Protein AF-A0A401TC60-F1 (afdb_monomer)

Solvent-accessible surface area (backbone atoms only — not comparable to full-atom values): 11828 Å² total; per-residue (Å²): 116,55,58,46,81,35,74,72,22,75,63,52,67,44,24,55,71,40,81,62,51,58,88,86,63,80,69,52,70,35,70,40,75,40,53,35,94,69,32,20,35,58,88,95,42,41,38,49,61,80,65,31,29,18,74,55,96,94,41,68,38,52,55,71,39,74,44,39,41,68,93,61,27,46,23,42,29,35,19,34,63,87,34,45,74,52,68,42,84,41,65,52,54,91,70,35,39,55,44,77,56,96,91,41,42,40,66,37,67,75,71,85,73,60,68,48,73,53,88,79,33,37,37,31,41,58,90,67,51,76,46,81,49,89,66,95,58,69,41,78,78,47,62,68,89,65,94,49,92,97,55,80,59,41,41,33,34,41,30,73,48,80,75,69,95,78,76,89,69,91,66,85,47,60,25,42,37,42,34,47,80,91,44,78,48,75,47,49,80,95,60,87,78,81,87,128

Secondary structure (DSSP, 8-state):
--EEEEEEE-SS--BSS-SS--TT-----EEEEEEPTTEEEETTEEEEGGG--EEETTEEE-TT-EEEETTTT-EEEEE-TTS-EEEEE--PPTTEEEEEETTEEEEEES-----EEETTTEEE-TTS-EEE---SS-EEEEE-SS--TTS--EEEEEEEPPPPTT--S----EEEEEEETTEEEEE-TT--PPP-

Organism: Chiloscyllium punctatum (NCBI:txid137246)

Mean predicted aligned error: 12.19 Å

InterPro domains:
  IPR001846 von Willebrand factor, type D domain [PF00094] (115-192)
  IPR001846 von Willebrand factor, type D d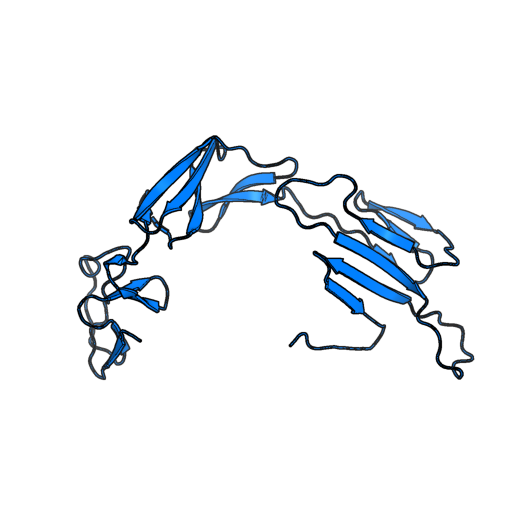omain [PS51233] (113-196)
  IPR002919 Trypsin Inhibitor-like, cysteine rich domain [PF01826] (3-52)
  IPR025615 TILa domain [PF12714] (53-108)
  IPR036084 Serine protease inhibitor-like superfamily [SSF57567] (2-54)
  IPR052749 Alpha-tectorin [PTHR46160] (91-191)

Radius of gyration: 25.71 Å; Cα contacts (8 Å, |Δi|>4): 356; chains: 1; bounding box: 57×44×63 Å

Nearest PDB structures (foldseek):
  8d3c-assembly1_A  TM=3.392E-01  e=2.678E-08  Homo sapiens
  7wn3-assembly1_F  TM=3.608E-01  e=4.027E-08  Homo sapiens
  8d3d-assembly1_A  TM=3.195E-01  e=4.937E-08  Homo sapiens
  7qcn-assembly1_B  TM=4.240E-01  e=2.187E-02  Homo sapiens

Sequence (196 aa):
SGSHYQLFGEGCPVTCYDLLAPRGCQSLYRETCQCDDGYALSGEECVPLSECGCASGGMYYRPGEVTYRGQSCQEQCTCQPDGSMECVPSSCREGEVCRRSGGVLACRPVGTASCQTTGHQHYRTFDGRSYSLTAGCASVLAKVATATAGLPHFTVMVGDARAGSGDLHGALSRSVTVEVGGHQVTMWPGVTSKVQ

Foldseek 3Di:
DQKDWDAFDWPFAQALQHNPGDVPDPTDGHGDIHGHPQWHHDPNDTDGNLQFWAHPPNDGDHQQDWAADDPFSQWIWGIHRRRDIDIDGDGADVQWGFDDDPNTTDTDGPDDFDWDDDAQFWIADRVGDIGGHHDPAKDWRDWDPDDDPPDWTKTKIKGFDDDDPDDPDDRGWIWIWIDTPNDIDIHGPPDDDDDD

Structure (mmCIF, N/CA/C/O backbone):
data_AF-A0A401TC60-F1
#
_entry.id   AF-A0A401TC60-F1
#
loop_
_atom_site.group_PDB
_atom_site.id
_atom_site.type_symbol
_atom_site.label_atom_id
_atom_site.label_alt_id
_atom_site.label_comp_id
_atom_site.label_asym_id
_atom_site.label_entity_id
_atom_site.label_seq_id
_atom_site.pdbx_PDB_ins_code
_atom_site.Cartn_x
_atom_site.Cartn_y
_atom_site.Cartn_z
_atom_site.occupancy
_atom_site.B_iso_or_equiv
_atom_site.auth_seq_id
_atom_site.auth_comp_id
_atom_site.auth_asym_id
_atom_site.auth_atom_id
_atom_site.pdbx_PDB_model_num
ATOM 1 N N . SER A 1 1 ? -20.943 -13.312 11.107 1.00 79.88 1 SER A N 1
ATOM 2 C CA . SER A 1 1 ? -21.412 -13.703 12.456 1.00 79.88 1 SER A CA 1
ATOM 3 C C . SER A 1 1 ? -21.411 -12.462 13.329 1.00 79.88 1 SER A C 1
ATOM 5 O O . SER A 1 1 ? -20.669 -11.548 13.003 1.00 79.88 1 SER A O 1
ATOM 7 N N . GLY A 1 2 ? -22.234 -12.398 14.380 1.00 88.69 2 GLY A N 1
ATOM 8 C CA . GLY A 1 2 ? -22.336 -11.193 15.223 1.00 88.69 2 GLY A CA 1
ATOM 9 C C . GLY A 1 2 ? -23.141 -10.051 14.592 1.00 88.69 2 GLY A C 1
ATOM 10 O O . GLY A 1 2 ? -22.920 -8.885 14.912 1.00 88.69 2 GLY A O 1
ATOM 11 N N . SER A 1 3 ? -24.023 -10.372 13.644 1.00 92.81 3 SER A N 1
ATOM 12 C CA . SER A 1 3 ? -24.961 -9.428 13.049 1.00 92.81 3 SER A CA 1
ATOM 13 C C . SER A 1 3 ? -26.275 -10.112 12.691 1.00 92.81 3 SER A C 1
ATOM 15 O O . SER A 1 3 ? -26.300 -11.301 12.352 1.00 92.81 3 SER A O 1
ATOM 17 N N . HIS A 1 4 ? -27.359 -9.341 12.705 1.00 92.06 4 HIS A N 1
ATOM 18 C CA . HIS A 1 4 ? -28.691 -9.780 12.316 1.00 92.06 4 HIS A CA 1
ATOM 19 C C . HIS A 1 4 ? -29.323 -8.807 11.319 1.00 92.06 4 HIS A C 1
ATOM 21 O O . HIS A 1 4 ? -29.053 -7.606 11.299 1.00 92.06 4 HIS A O 1
ATOM 27 N N . TYR A 1 5 ? -30.182 -9.344 10.461 1.00 91.25 5 TYR A N 1
ATOM 28 C CA . TYR A 1 5 ? -30.962 -8.556 9.517 1.00 91.25 5 TYR A CA 1
ATOM 29 C C . TYR A 1 5 ? -32.196 -7.956 10.203 1.00 91.25 5 TYR A C 1
ATOM 31 O O . TYR A 1 5 ? -32.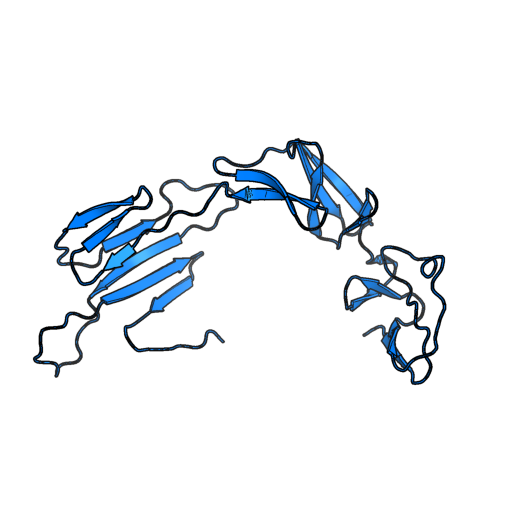878 -8.642 10.968 1.00 91.25 5 TYR A O 1
ATOM 39 N N . GLN A 1 6 ? -32.515 -6.699 9.892 1.00 88.94 6 GLN A N 1
ATOM 40 C CA . GLN A 1 6 ? -33.700 -6.021 10.405 1.00 88.94 6 GLN A CA 1
ATOM 41 C C . GLN A 1 6 ? -34.346 -5.125 9.337 1.00 88.94 6 GLN A C 1
ATOM 43 O O . GLN A 1 6 ? -33.677 -4.325 8.685 1.00 88.94 6 GLN A O 1
ATOM 48 N N . LEU A 1 7 ? -35.674 -5.228 9.193 1.00 86.56 7 LEU A N 1
ATOM 49 C CA . LEU A 1 7 ? -36.456 -4.456 8.213 1.00 86.56 7 LEU A CA 1
ATOM 50 C C . LEU A 1 7 ? -36.523 -2.952 8.543 1.00 86.56 7 LEU A C 1
ATOM 52 O O . LEU A 1 7 ? -36.601 -2.117 7.649 1.00 86.56 7 LEU A O 1
ATOM 56 N N . PHE A 1 8 ? -36.502 -2.622 9.836 1.00 85.25 8 PHE A N 1
ATOM 57 C CA . PHE A 1 8 ? -36.549 -1.259 10.370 1.00 85.25 8 PHE A CA 1
ATOM 58 C C . PHE A 1 8 ? -35.427 -1.077 11.389 1.00 85.25 8 PHE A C 1
ATOM 60 O O . PHE A 1 8 ? -35.670 -0.951 12.586 1.00 85.25 8 PHE A O 1
ATOM 67 N N . GLY A 1 9 ? -34.192 -1.142 10.909 1.00 80.50 9 GLY A N 1
ATOM 68 C CA . GLY A 1 9 ? -33.009 -0.953 11.729 1.00 80.50 9 GLY A CA 1
ATOM 69 C C . GLY A 1 9 ? -32.595 0.502 11.874 1.00 80.50 9 GLY A C 1
ATOM 70 O O . GLY A 1 9 ? -33.003 1.354 11.078 1.00 80.50 9 GLY A O 1
ATOM 71 N N . GLU A 1 10 ? -31.763 0.793 12.875 1.00 78.50 10 GLU A N 1
ATOM 72 C CA . GLU A 1 10 ? -31.198 2.131 13.017 1.00 78.50 10 GLU A CA 1
ATOM 73 C C . GLU A 1 10 ? -30.274 2.459 11.840 1.00 78.50 10 GLU A C 1
ATOM 75 O O . GLU A 1 10 ? -29.420 1.670 11.430 1.00 78.50 10 GLU A O 1
ATOM 80 N N . GLY A 1 11 ? -30.418 3.668 11.292 1.00 77.12 11 GLY A N 1
ATOM 81 C CA . GLY A 1 11 ? -29.548 4.146 10.216 1.00 77.12 11 GLY A CA 1
ATOM 82 C C . GLY A 1 11 ? -28.110 4.438 10.666 1.00 77.12 11 GLY A C 1
ATOM 83 O O . GLY A 1 11 ? -27.244 4.639 9.814 1.00 77.12 11 GLY A O 1
ATOM 84 N N . CYS A 1 12 ? -27.868 4.456 11.980 1.00 79.31 12 CYS A N 1
ATOM 85 C CA . CYS A 1 12 ? -26.664 4.961 12.634 1.00 79.31 12 CYS A CA 1
ATOM 86 C C . CYS A 1 12 ? -26.021 3.861 13.501 1.00 79.31 12 CYS A C 1
ATOM 88 O O . CYS A 1 12 ? -26.118 3.920 14.725 1.00 79.31 12 CYS A O 1
ATOM 90 N N . PRO A 1 13 ? -25.394 2.835 12.899 1.00 80.19 13 PRO A N 1
ATOM 91 C CA . PRO A 1 13 ? -24.818 1.740 13.666 1.00 80.19 13 PRO A CA 1
ATOM 92 C C . PRO A 1 13 ? -23.647 2.218 14.532 1.00 80.19 13 PRO A C 1
ATOM 94 O O . PRO A 1 13 ? -22.908 3.136 14.166 1.00 80.19 13 PRO A O 1
ATOM 97 N N . VAL A 1 14 ? -23.451 1.543 15.663 1.00 85.62 14 VAL A N 1
ATOM 98 C CA . VAL A 1 14 ? -22.254 1.682 16.497 1.00 85.62 14 VAL A CA 1
ATOM 99 C C . VAL A 1 14 ? -21.032 1.203 15.709 1.00 85.62 14 VAL A C 1
ATOM 101 O O . VAL A 1 14 ? -21.057 0.141 15.082 1.00 85.62 14 VAL A O 1
ATOM 104 N N . THR A 1 15 ? -19.945 1.973 15.744 1.00 89.00 15 THR A N 1
ATOM 105 C CA . THR A 1 15 ? -18.692 1.628 15.052 1.00 89.00 15 THR A CA 1
ATOM 106 C C . THR A 1 15 ? -17.546 1.546 16.050 1.00 89.00 15 THR A C 1
ATOM 108 O O . THR A 1 15 ? -17.568 2.225 17.070 1.00 89.00 15 THR A O 1
ATOM 111 N N . CYS A 1 16 ? -16.497 0.780 15.748 1.00 90.69 16 CYS A N 1
ATOM 112 C CA . CYS A 1 16 ? -15.301 0.744 16.597 1.00 90.69 16 CYS A CA 1
ATOM 113 C C . CYS A 1 16 ? -14.578 2.104 16.697 1.00 90.69 16 CYS A C 1
ATOM 115 O O . CYS A 1 16 ? -13.751 2.296 17.584 1.00 90.69 16 CYS A O 1
ATOM 117 N N . TYR A 1 17 ? -14.877 3.053 15.802 1.00 88.19 17 TYR A N 1
ATOM 118 C CA . TYR A 1 17 ? -14.396 4.430 15.913 1.00 88.19 17 TYR A CA 1
ATOM 119 C C . TYR A 1 17 ? -15.218 5.262 16.904 1.00 88.19 17 TYR A C 1
ATOM 121 O O . TYR A 1 17 ? -14.653 6.016 17.695 1.00 88.19 17 TYR A O 1
ATOM 129 N N . ASP A 1 18 ? -16.545 5.137 16.838 1.00 83.62 18 ASP A N 1
ATOM 130 C CA . ASP A 1 18 ? -17.489 5.889 17.659 1.00 83.62 18 ASP A CA 1
ATOM 131 C C . ASP A 1 18 ? -18.519 4.942 18.279 1.00 83.62 18 ASP A C 1
ATOM 133 O O . ASP A 1 18 ? -19.469 4.492 17.625 1.00 83.62 18 ASP A O 1
ATOM 137 N N . LEU A 1 19 ? -18.285 4.627 19.558 1.00 76.75 19 LEU A N 1
ATOM 138 C CA . LEU A 1 19 ? -19.135 3.740 20.352 1.00 76.75 19 LEU A CA 1
ATOM 139 C C . LEU A 1 19 ? -20.435 4.417 20.809 1.00 76.75 19 LEU A C 1
ATOM 141 O O . LEU A 1 19 ? -21.356 3.750 21.275 1.00 76.75 19 LEU A O 1
ATOM 145 N N . LEU A 1 20 ? -20.517 5.742 20.682 1.00 67.44 20 LEU A N 1
ATOM 146 C CA . LEU A 1 20 ? -21.724 6.518 20.913 1.00 67.44 20 LEU A CA 1
ATOM 147 C C . LEU A 1 20 ? -22.239 6.894 19.526 1.00 67.44 20 LEU A C 1
ATOM 149 O O . L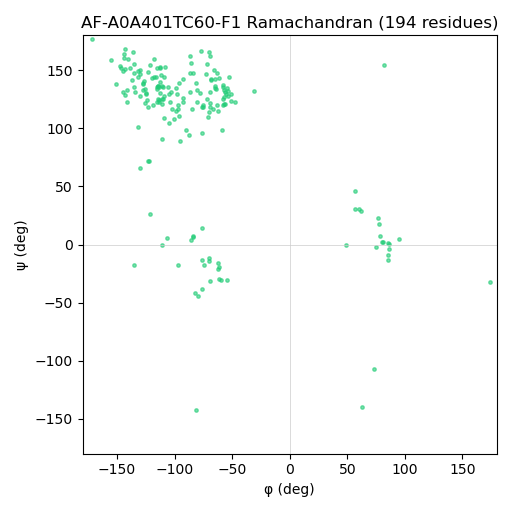EU A 1 20 ? -21.632 7.746 18.894 1.00 67.44 20 LEU A O 1
ATOM 153 N N . ALA A 1 21 ? -23.302 6.243 19.039 1.00 60.66 21 ALA A N 1
ATOM 154 C CA . ALA A 1 21 ? -23.865 6.457 17.698 1.00 60.66 21 ALA A CA 1
ATOM 155 C C . ALA A 1 21 ? -23.691 7.914 17.196 1.00 60.66 21 ALA A C 1
ATOM 157 O O . ALA A 1 21 ? -23.980 8.844 17.963 1.00 60.66 21 ALA A O 1
ATOM 158 N N . PRO A 1 22 ? -23.215 8.136 15.949 1.00 63.62 22 PRO A N 1
ATOM 159 C CA . PRO A 1 22 ? -22.603 9.400 15.542 1.00 63.62 22 PRO A CA 1
ATOM 160 C C . PRO A 1 22 ? -23.424 10.623 15.961 1.00 63.62 22 PRO A C 1
ATOM 162 O O . PRO A 1 22 ? -24.594 10.763 15.584 1.00 63.62 22 PRO A O 1
ATOM 165 N N . ARG A 1 23 ? -22.822 11.536 16.735 1.00 59.41 23 ARG A N 1
ATOM 166 C CA . ARG A 1 23 ? -23.507 12.764 17.177 1.00 59.41 23 ARG A CA 1
ATOM 167 C C . ARG A 1 23 ? -24.012 13.545 15.960 1.00 59.41 23 ARG A C 1
ATOM 169 O O . ARG A 1 23 ? -23.222 13.966 15.121 1.00 59.41 23 ARG A O 1
ATOM 176 N N . GLY A 1 24 ? -25.325 13.769 15.885 1.00 62.09 24 GLY A N 1
ATOM 177 C CA . GLY A 1 24 ? -25.968 14.466 14.763 1.00 62.09 24 GLY A CA 1
ATOM 178 C C . GLY A 1 24 ? -26.523 13.550 13.667 1.00 62.09 24 GLY A C 1
ATOM 179 O O . GLY A 1 24 ? -27.034 14.055 12.669 1.00 62.09 24 GLY A O 1
ATOM 180 N N . CYS A 1 25 ? -26.474 12.227 13.846 1.00 71.75 25 CYS A N 1
ATOM 181 C CA . CYS A 1 25 ? -27.148 11.298 12.951 1.00 71.75 25 CYS A CA 1
ATOM 182 C C . CYS A 1 25 ? -28.670 11.388 13.149 1.00 71.75 25 CYS A C 1
ATOM 184 O O . CYS A 1 25 ? -29.210 11.000 14.185 1.00 71.75 25 CYS A O 1
ATOM 186 N N . GLN A 1 26 ? -29.374 11.941 12.160 1.00 69.38 26 GLN A N 1
ATOM 187 C CA . GLN A 1 26 ? -30.833 11.881 12.105 1.00 69.38 26 GLN A CA 1
ATOM 188 C C . GLN A 1 26 ? -31.216 10.469 11.657 1.00 69.38 26 GLN A C 1
ATOM 190 O O . GLN A 1 26 ? -31.174 10.160 10.468 1.00 69.38 26 GLN A O 1
ATOM 195 N N . SER A 1 27 ? -31.506 9.592 12.619 1.00 68.31 27 SER A N 1
ATOM 196 C CA . SER A 1 27 ? -31.852 8.198 12.334 1.00 68.31 27 SER A CA 1
ATOM 197 C C . SER A 1 27 ? -33.134 8.132 11.505 1.00 68.31 27 SER A C 1
ATOM 199 O O . SER A 1 27 ? -34.212 8.522 11.954 1.00 68.31 27 SER A O 1
ATOM 201 N N . LEU A 1 28 ? -33.002 7.641 10.277 1.00 70.56 28 LEU A N 1
ATOM 202 C CA . LEU A 1 28 ? -34.114 7.171 9.468 1.00 70.56 28 LEU A CA 1
ATOM 203 C C . LEU A 1 28 ? -34.072 5.649 9.540 1.00 70.56 28 LEU A C 1
ATOM 205 O O . LEU A 1 28 ? -33.086 5.044 9.110 1.00 70.56 28 LEU A O 1
ATOM 209 N N . TYR A 1 29 ? -35.117 5.042 10.103 1.00 79.94 29 TYR A N 1
ATOM 210 C CA . TYR A 1 29 ? -35.245 3.590 10.111 1.00 79.94 29 TYR A CA 1
ATOM 211 C C . TYR A 1 29 ? -35.215 3.073 8.676 1.00 79.94 29 TYR A C 1
ATOM 213 O O . TYR A 1 29 ? -35.976 3.537 7.823 1.00 79.94 29 TYR A O 1
ATOM 221 N N . ARG A 1 30 ? -34.325 2.121 8.411 1.00 85.50 30 ARG A N 1
ATOM 222 C CA . ARG A 1 30 ? -34.173 1.499 7.095 1.00 85.50 30 ARG A CA 1
ATOM 223 C C . ARG A 1 30 ? -33.924 0.012 7.239 1.00 85.50 30 ARG A C 1
ATOM 225 O O . ARG A 1 30 ? -33.464 -0.456 8.275 1.00 85.50 30 ARG A O 1
ATOM 232 N N . GLU A 1 31 ? -34.181 -0.711 6.169 1.00 89.19 31 GLU A N 1
ATOM 233 C CA . GLU A 1 31 ? -33.771 -2.100 6.058 1.00 89.19 31 GLU A CA 1
ATOM 234 C C . GLU A 1 31 ? -32.235 -2.177 6.095 1.00 89.19 31 GLU A C 1
ATOM 236 O O . GLU A 1 31 ? -31.556 -1.539 5.286 1.00 89.19 31 GLU A O 1
ATOM 241 N N . THR A 1 32 ? -31.674 -2.888 7.076 1.00 85.75 32 THR A N 1
ATOM 242 C CA . THR A 1 32 ? -30.219 -2.995 7.268 1.00 85.75 32 THR A CA 1
ATOM 243 C C . THR A 1 32 ? -29.833 -4.273 8.015 1.00 85.75 32 THR A C 1
ATOM 245 O O . THR A 1 32 ? -30.633 -4.854 8.748 1.00 85.75 32 THR A O 1
ATOM 248 N N . CYS A 1 33 ? -28.574 -4.690 7.874 1.00 88.88 33 CYS A N 1
ATOM 249 C CA . CYS A 1 33 ? -27.936 -5.598 8.824 1.00 88.88 33 CYS A CA 1
ATOM 250 C C . CYS A 1 33 ? -27.334 -4.774 9.967 1.00 88.88 33 CYS A C 1
ATOM 252 O O . CYS A 1 33 ? -26.651 -3.782 9.712 1.00 88.88 33 CYS A O 1
ATOM 254 N N . GLN A 1 34 ? -27.596 -5.165 11.208 1.00 89.38 34 GLN A N 1
ATOM 255 C CA . GLN A 1 34 ? -27.060 -4.524 12.406 1.00 89.38 34 GLN A CA 1
ATOM 256 C C . GLN A 1 34 ? -26.164 -5.488 13.162 1.00 89.38 34 GLN A C 1
ATOM 258 O O . GLN A 1 34 ? -26.425 -6.689 13.187 1.00 89.38 34 GLN A O 1
ATOM 263 N N . CYS A 1 35 ? -25.104 -4.953 13.762 1.00 91.31 35 CYS A N 1
ATOM 264 C CA . CYS A 1 35 ? -24.283 -5.720 14.683 1.00 91.31 35 CYS A CA 1
ATOM 265 C C . CYS A 1 35 ? -25.113 -6.103 15.914 1.00 91.31 35 CYS A C 1
ATOM 267 O O . CYS A 1 35 ? -25.950 -5.322 16.367 1.00 91.31 35 CYS A O 1
ATOM 2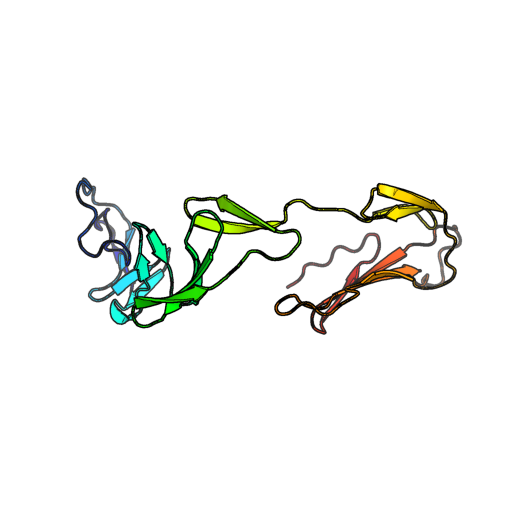69 N N . ASP A 1 36 ? -24.893 -7.313 16.417 1.00 92.31 36 ASP A N 1
ATOM 270 C CA . ASP A 1 36 ? -25.548 -7.796 17.631 1.00 92.31 36 ASP A CA 1
ATOM 271 C C . ASP A 1 36 ? -25.033 -7.038 18.867 1.00 92.31 36 ASP A C 1
ATOM 273 O O . ASP A 1 36 ? -23.964 -6.423 18.841 1.00 92.31 36 ASP A O 1
ATOM 277 N N . ASP A 1 37 ? -25.765 -7.103 19.980 1.00 89.44 37 ASP A N 1
ATOM 278 C CA . ASP A 1 37 ? -25.326 -6.489 21.235 1.00 89.44 37 ASP A CA 1
ATOM 279 C C . ASP A 1 37 ? -23.941 -7.011 21.656 1.00 89.44 37 ASP A C 1
ATOM 281 O O . ASP A 1 37 ? -23.678 -8.216 21.680 1.00 89.44 37 ASP A O 1
ATOM 285 N N . GLY A 1 38 ? -23.037 -6.090 21.999 1.00 90.06 38 GLY A N 1
ATOM 286 C CA . GLY A 1 38 ? -21.637 -6.408 22.298 1.00 90.06 38 GLY A CA 1
ATOM 287 C C . GLY A 1 38 ? -20.717 -6.478 21.072 1.00 90.06 38 GLY A C 1
ATOM 288 O O . GLY A 1 38 ? -19.519 -6.724 21.241 1.00 90.06 38 GLY A O 1
ATOM 289 N N . TYR A 1 39 ? -21.241 -6.220 19.869 1.00 92.81 39 TYR A N 1
ATOM 290 C CA . TYR A 1 39 ? -20.476 -6.085 18.630 1.00 92.81 39 TYR A CA 1
ATOM 291 C C . TYR A 1 39 ? -20.518 -4.645 18.111 1.00 92.81 39 TYR A C 1
ATOM 293 O O . TYR A 1 39 ? -21.478 -3.905 18.325 1.00 92.81 39 TYR A O 1
ATOM 301 N N . ALA A 1 40 ? -19.472 -4.250 17.391 1.00 92.00 40 ALA A N 1
ATOM 302 C CA . ALA A 1 40 ? -19.393 -2.964 16.713 1.00 92.00 40 ALA A CA 1
ATOM 303 C C . ALA A 1 40 ? -18.847 -3.127 15.296 1.00 92.00 40 ALA A C 1
ATOM 305 O O . ALA A 1 40 ? -18.120 -4.073 14.986 1.00 92.00 40 ALA A O 1
ATOM 306 N N . LEU A 1 41 ? -19.197 -2.180 14.429 1.00 91.00 41 LEU A N 1
ATOM 307 C CA . LEU A 1 41 ? -18.752 -2.198 13.045 1.00 91.00 41 LEU A CA 1
ATOM 308 C C . LEU A 1 41 ? -17.279 -1.758 12.941 1.00 91.00 41 LEU A C 1
ATOM 310 O O . LEU A 1 41 ? -16.931 -0.618 13.261 1.00 91.00 41 LEU A O 1
ATOM 314 N N . SER A 1 42 ? -16.423 -2.654 12.455 1.00 91.56 42 SER A N 1
ATOM 315 C CA . SER A 1 42 ? -15.022 -2.421 12.094 1.00 91.56 42 SER A CA 1
ATOM 316 C C . SER A 1 42 ? -14.882 -2.519 10.571 1.00 91.56 42 SER A C 1
ATOM 318 O O . SER A 1 42 ? -14.696 -3.591 9.996 1.00 91.56 42 SER A O 1
ATOM 320 N N . GLY A 1 43 ? -15.025 -1.383 9.883 1.00 85.62 43 GLY A N 1
ATOM 321 C CA . GLY A 1 43 ? -15.127 -1.362 8.422 1.00 85.62 43 GLY A CA 1
ATOM 322 C C . GLY A 1 43 ? -16.486 -1.884 7.953 1.00 85.62 43 GLY A C 1
ATOM 323 O O . GLY A 1 43 ? -17.482 -1.186 8.100 1.00 85.62 43 GLY A O 1
ATOM 324 N N . GLU A 1 44 ? -16.518 -3.089 7.388 1.00 85.50 44 GLU A N 1
ATOM 325 C CA . GLU A 1 44 ? -17.747 -3.748 6.904 1.00 85.50 44 GLU A CA 1
ATOM 326 C C . GLU A 1 44 ? -18.140 -4.964 7.760 1.00 85.50 44 GLU A C 1
ATOM 328 O O . GLU A 1 44 ? -19.155 -5.607 7.504 1.00 85.50 44 GLU A O 1
ATOM 333 N N . GLU A 1 45 ? -17.351 -5.280 8.789 1.00 91.19 45 GLU A N 1
ATOM 334 C CA . GLU A 1 45 ? -17.530 -6.466 9.623 1.00 91.19 45 GLU A CA 1
ATOM 335 C C . GLU A 1 45 ? -17.942 -6.082 11.043 1.00 91.19 45 GLU A C 1
ATOM 337 O O . GLU A 1 45 ? -17.421 -5.125 11.618 1.00 91.19 45 GLU A O 1
ATOM 342 N N . CYS A 1 46 ? -18.868 -6.843 11.624 1.00 92.88 46 CYS A N 1
ATOM 343 C CA . CYS A 1 46 ? -19.203 -6.736 13.038 1.00 92.88 46 CYS A CA 1
ATOM 344 C C . CYS A 1 46 ? -18.228 -7.592 13.844 1.00 92.88 46 CYS A C 1
ATOM 346 O O . CYS A 1 46 ? -18.205 -8.815 13.694 1.00 92.88 46 CYS A O 1
ATOM 348 N N . VAL A 1 47 ? -17.441 -6.949 14.701 1.00 93.50 47 VAL A N 1
ATOM 349 C CA . VAL A 1 47 ? -16.470 -7.606 15.584 1.00 93.50 47 VAL A CA 1
ATOM 350 C C . VAL A 1 47 ? -16.876 -7.403 17.042 1.00 93.50 47 VAL A C 1
ATOM 352 O O . VAL A 1 47 ? -17.531 -6.399 17.344 1.00 93.50 47 VAL A O 1
ATOM 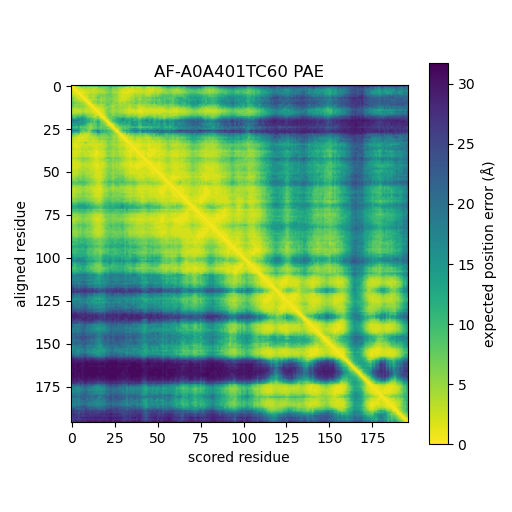355 N N . PRO A 1 48 ? -16.527 -8.323 17.960 1.00 93.31 48 PRO A N 1
ATOM 356 C CA . PRO A 1 48 ? -16.703 -8.089 19.388 1.00 93.31 48 PRO A CA 1
ATOM 357 C C . PRO A 1 48 ? -16.050 -6.768 19.798 1.00 93.31 48 PRO A C 1
ATOM 359 O O . PRO A 1 48 ? -14.975 -6.430 19.306 1.00 93.31 48 PRO A O 1
ATOM 362 N N . LEU A 1 49 ? -16.649 -6.037 20.739 1.00 90.06 49 LEU A N 1
ATOM 363 C CA . LEU A 1 49 ? -16.079 -4.770 21.223 1.00 90.06 49 LEU A CA 1
ATOM 364 C C . LEU A 1 49 ? -14.628 -4.910 21.720 1.00 90.06 49 LEU A C 1
ATOM 366 O O . LEU A 1 49 ? -13.841 -3.977 21.591 1.00 90.06 49 LEU A O 1
ATOM 370 N N . SER A 1 50 ? -14.262 -6.079 22.256 1.00 90.31 50 SER A N 1
ATOM 371 C CA . SER A 1 50 ? -12.898 -6.404 22.695 1.00 90.31 50 SER A CA 1
ATOM 372 C C . SER A 1 50 ? -11.888 -6.580 21.558 1.00 90.31 50 SER A C 1
ATOM 374 O O . SER A 1 50 ? -10.696 -6.631 21.824 1.00 90.31 50 SER A O 1
ATOM 376 N N . GLU A 1 51 ? -12.357 -6.717 20.319 1.00 92.00 51 GLU A N 1
ATOM 377 C CA . GLU A 1 51 ? -11.543 -6.873 19.108 1.00 92.00 51 GLU A CA 1
ATOM 378 C C . GLU A 1 51 ? -11.535 -5.598 18.249 1.00 92.00 51 GLU A C 1
ATOM 380 O O . GLU A 1 51 ? -10.981 -5.580 17.146 1.00 92.00 51 GLU A O 1
ATOM 385 N N . CYS A 1 52 ? -12.141 -4.510 18.737 1.00 92.56 52 CYS A N 1
ATOM 386 C CA . CYS A 1 52 ? -11.973 -3.204 18.118 1.00 92.56 52 CYS A CA 1
ATOM 387 C C . CYS A 1 52 ? -10.497 -2.783 18.151 1.00 92.56 52 CYS A C 1
ATOM 389 O O . CYS A 1 52 ? -9.773 -3.032 19.112 1.00 92.56 52 CYS A O 1
ATOM 391 N N . GLY A 1 53 ? -10.059 -2.120 17.083 1.00 93.31 53 GLY A N 1
ATOM 392 C CA . GLY A 1 53 ? -8.704 -1.597 16.968 1.00 93.31 53 GLY A CA 1
ATOM 393 C C . GLY A 1 53 ? -8.508 -0.258 17.679 1.00 93.31 53 GLY A C 1
ATOM 394 O O . GLY A 1 53 ? -9.055 0.014 18.745 1.00 93.31 53 GLY A O 1
ATOM 395 N N . CYS A 1 54 ? -7.716 0.611 17.065 1.00 92.31 54 CYS A N 1
ATOM 396 C CA . CYS A 1 54 ? -7.170 1.793 17.710 1.00 92.31 54 CYS A CA 1
ATOM 397 C C . CYS A 1 54 ? -7.825 3.067 17.177 1.00 92.31 54 CYS A C 1
ATOM 399 O O . CYS A 1 54 ? -7.807 3.328 15.973 1.00 92.31 54 CYS A O 1
ATOM 401 N N . ALA A 1 55 ? -8.329 3.919 18.070 1.00 88.88 55 ALA A N 1
ATOM 402 C CA . ALA A 1 55 ? -8.763 5.272 17.730 1.00 88.88 55 ALA A CA 1
ATOM 403 C C . ALA A 1 55 ? -7.637 6.271 18.041 1.00 88.88 55 ALA A C 1
ATOM 405 O O . ALA A 1 55 ? -7.297 6.513 19.199 1.00 88.88 55 ALA A O 1
ATOM 406 N N . SER A 1 56 ? -7.022 6.861 17.012 1.00 84.56 56 SER A N 1
ATOM 407 C CA . SER A 1 56 ? -5.885 7.767 17.188 1.00 84.56 56 SER A CA 1
ATOM 408 C C . SER A 1 56 ? -5.872 8.914 16.183 1.00 84.56 56 SER A C 1
ATOM 410 O O . SER A 1 56 ? -6.001 8.709 14.979 1.00 84.56 56 SER A O 1
ATOM 412 N N . GLY A 1 57 ? -5.691 10.146 16.675 1.00 79.00 57 GLY A N 1
ATOM 413 C CA . GLY A 1 57 ? -5.602 11.338 15.823 1.00 79.00 57 GLY A CA 1
ATOM 414 C C . GLY A 1 57 ? -6.869 11.619 15.008 1.00 79.00 57 GLY A C 1
ATOM 415 O O . GLY A 1 57 ? -6.769 12.174 13.919 1.00 79.00 57 GLY A O 1
ATOM 416 N N . GLY A 1 58 ? -8.040 11.208 15.513 1.00 82.25 58 GLY A N 1
ATOM 417 C CA . GLY A 1 58 ? -9.320 11.342 14.810 1.00 82.25 58 GLY A CA 1
ATOM 418 C C . GLY A 1 58 ? -9.544 10.308 13.702 1.00 82.25 58 GLY A C 1
ATOM 419 O O . GLY A 1 58 ? -10.386 10.527 12.836 1.00 82.25 58 GLY A O 1
ATOM 420 N N . MET A 1 59 ? -8.787 9.207 13.700 1.00 85.12 59 MET A N 1
ATOM 421 C CA . MET A 1 59 ? -8.942 8.110 12.746 1.00 85.12 59 MET A CA 1
ATOM 422 C C . MET A 1 59 ? -8.968 6.759 13.465 1.00 85.12 59 MET A C 1
ATOM 424 O O . MET A 1 59 ? -8.337 6.601 14.512 1.00 85.12 59 MET A O 1
ATOM 428 N N . TYR A 1 60 ? -9.697 5.799 12.900 1.00 89.31 60 TYR A N 1
ATOM 429 C CA . TYR A 1 60 ? -9.719 4.408 13.347 1.00 89.31 60 TYR A CA 1
ATOM 430 C C . TYR A 1 60 ? -8.753 3.561 12.523 1.00 89.31 60 TYR A C 1
ATOM 432 O O . TYR A 1 60 ? -8.699 3.718 11.304 1.00 89.31 60 TYR A O 1
ATOM 440 N N . TYR A 1 61 ? -8.040 2.663 13.196 1.00 90.38 61 TYR A N 1
ATOM 441 C CA . TYR A 1 61 ? -7.121 1.699 12.603 1.00 90.38 61 TYR A CA 1
ATOM 442 C C . TYR A 1 61 ? -7.497 0.297 13.064 1.00 90.38 61 TYR A C 1
ATOM 444 O O . TYR A 1 61 ? -7.713 0.082 14.258 1.00 90.38 61 TYR A O 1
ATOM 452 N N . ARG A 1 62 ? -7.558 -0.664 12.143 1.00 92.62 62 ARG A N 1
ATOM 453 C CA . ARG A 1 62 ? -7.796 -2.071 12.508 1.00 92.62 62 ARG A CA 1
ATOM 454 C C . ARG A 1 62 ? -6.560 -2.664 13.195 1.00 92.62 62 ARG A C 1
ATOM 456 O O . ARG A 1 62 ? -5.447 -2.208 12.918 1.00 92.62 62 ARG A O 1
ATOM 463 N N . PRO A 1 63 ? -6.712 -3.704 14.034 1.00 93.69 63 PRO A N 1
ATOM 464 C CA . PRO A 1 63 ? -5.565 -4.438 14.560 1.00 93.69 63 PRO A CA 1
ATOM 465 C C . PRO A 1 63 ? -4.611 -4.870 13.433 1.00 93.69 63 PRO A C 1
ATOM 467 O O . PRO A 1 63 ? -5.039 -5.420 12.418 1.00 93.69 63 PRO A O 1
ATOM 470 N N . GLY A 1 64 ? -3.320 -4.583 13.593 1.00 92.62 64 GLY A N 1
ATOM 471 C CA . GLY A 1 64 ? -2.269 -4.841 12.606 1.00 92.62 64 GLY A CA 1
ATOM 472 C C . GLY A 1 64 ? -2.082 -3.760 11.533 1.00 92.62 64 GLY A C 1
ATOM 473 O O . GLY A 1 64 ? -1.094 -3.813 10.799 1.00 92.62 64 GLY A O 1
ATOM 474 N N . GLU A 1 65 ? -2.969 -2.765 11.426 1.00 91.50 65 GLU A N 1
ATOM 475 C CA . GLU A 1 65 ? -2.763 -1.656 10.490 1.00 91.50 65 GLU A CA 1
ATOM 476 C C . GLU A 1 65 ? -1.589 -0.768 10.914 1.00 91.50 65 GLU A C 1
ATOM 478 O O . GLU A 1 65 ? -1.370 -0.485 12.096 1.00 91.50 65 GLU A O 1
ATOM 483 N N . VAL A 1 66 ? -0.848 -0.300 9.906 1.00 90.38 66 VAL A N 1
ATOM 484 C CA . VAL A 1 66 ? 0.335 0.545 10.063 1.00 90.38 66 VAL A CA 1
ATOM 485 C C . VAL A 1 66 ? 0.037 1.957 9.574 1.00 90.38 66 VAL A C 1
ATOM 487 O O . VAL A 1 66 ? -0.514 2.160 8.492 1.00 90.38 66 VAL A O 1
ATOM 490 N N . THR A 1 67 ? 0.469 2.946 10.347 1.00 89.12 67 THR A N 1
ATOM 491 C CA . THR A 1 67 ? 0.390 4.370 10.016 1.00 89.12 67 THR A CA 1
ATOM 492 C C . THR A 1 67 ? 1.698 5.073 10.357 1.00 89.12 67 THR A C 1
ATOM 494 O O . THR A 1 67 ? 2.533 4.533 11.080 1.00 89.12 67 THR A O 1
ATOM 497 N N . TYR A 1 68 ? 1.886 6.288 9.850 1.00 91.00 68 TYR A N 1
ATOM 498 C CA . TYR A 1 68 ? 3.064 7.098 10.145 1.00 91.00 68 TYR A CA 1
ATOM 499 C C . TYR A 1 68 ? 2.688 8.395 10.862 1.00 91.00 68 TYR A C 1
ATOM 501 O O . TYR A 1 68 ? 1.666 9.022 10.567 1.00 91.00 68 TYR A O 1
ATOM 509 N N . ARG A 1 69 ? 3.549 8.829 11.787 1.00 88.81 69 ARG A N 1
ATOM 510 C CA . ARG A 1 69 ? 3.448 10.114 12.491 1.00 88.81 69 ARG A CA 1
ATOM 511 C C . ARG A 1 69 ? 4.651 11.012 12.193 1.00 88.81 69 ARG A C 1
ATOM 513 O O . ARG A 1 69 ? 5.708 10.573 11.737 1.00 88.81 69 ARG A O 1
ATOM 520 N N . GLY A 1 70 ? 4.453 12.309 12.426 1.00 85.50 70 GLY A N 1
ATOM 521 C CA . GLY A 1 70 ? 5.412 13.361 12.087 1.00 85.50 70 GLY A CA 1
ATOM 522 C C . GLY A 1 70 ? 5.332 13.795 10.620 1.00 85.50 70 GLY A C 1
ATOM 523 O O . GLY A 1 70 ? 4.910 13.044 9.744 1.00 85.50 70 GLY A O 1
ATOM 524 N N . GLN A 1 71 ? 5.746 15.033 10.337 1.00 83.56 71 GLN A N 1
ATOM 525 C CA . GLN A 1 71 ? 5.668 15.618 8.986 1.00 83.56 71 GLN A CA 1
ATOM 526 C C . GLN A 1 71 ? 6.508 14.860 7.944 1.00 83.56 71 GLN A C 1
ATOM 528 O O . GLN A 1 71 ? 6.213 14.934 6.754 1.00 83.56 71 GLN A O 1
ATOM 533 N N . SER A 1 72 ? 7.505 14.101 8.404 1.00 87.44 72 SER A N 1
ATOM 534 C CA . SER A 1 72 ? 8.435 13.342 7.565 1.00 87.44 72 SER A CA 1
ATOM 535 C C . SER A 1 72 ? 8.422 11.838 7.865 1.00 87.44 72 SER A C 1
ATOM 537 O O . SER A 1 72 ? 9.428 11.176 7.627 1.00 87.44 72 SER A O 1
ATOM 539 N N . CYS A 1 73 ? 7.311 11.295 8.388 1.00 92.44 73 CYS A N 1
ATOM 540 C CA . CYS A 1 73 ? 7.167 9.867 8.715 1.00 92.44 73 CYS A CA 1
ATOM 541 C C . CYS A 1 73 ? 8.264 9.384 9.686 1.00 92.44 73 CYS A C 1
ATOM 543 O O . CYS A 1 73 ? 8.905 8.358 9.466 1.00 92.44 73 CYS A O 1
ATOM 545 N N . GLN A 1 74 ? 8.498 10.177 10.736 1.00 93.50 74 GLN A N 1
ATOM 546 C CA . GLN A 1 74 ? 9.559 9.978 11.732 1.00 93.50 74 GLN A CA 1
ATOM 547 C C . GLN A 1 74 ? 9.252 8.839 12.704 1.00 93.50 74 GLN A C 1
ATOM 549 O O . GLN A 1 74 ? 10.150 8.355 13.386 1.00 93.50 74 GLN A O 1
ATOM 554 N N . GLU A 1 75 ? 7.989 8.430 12.776 1.00 93.56 75 GLU A N 1
ATOM 555 C CA . GLU A 1 75 ? 7.542 7.299 13.575 1.00 93.56 75 GLU A CA 1
ATOM 556 C C . GLU A 1 75 ? 6.589 6.440 12.749 1.00 93.56 75 GLU A C 1
ATOM 558 O O . GLU A 1 75 ? 5.680 6.963 12.095 1.00 93.56 75 GLU A O 1
ATOM 563 N N . GLN A 1 76 ? 6.781 5.127 12.811 1.00 93.50 76 GLN A N 1
ATOM 564 C CA . GLN A 1 76 ? 5.880 4.128 12.266 1.00 93.50 76 GLN A CA 1
ATOM 565 C C . GLN A 1 76 ? 5.120 3.525 13.436 1.00 93.50 76 GLN A C 1
ATOM 567 O O . GLN A 1 76 ? 5.729 2.999 14.365 1.00 93.50 76 GLN A O 1
ATOM 572 N N . CYS A 1 77 ? 3.797 3.600 13.384 1.00 92.62 77 CYS A N 1
ATOM 573 C CA . CYS A 1 77 ? 2.931 3.093 14.428 1.00 92.62 77 CYS A CA 1
ATOM 574 C C . CYS A 1 77 ? 2.086 1.931 13.923 1.00 92.62 77 CYS A C 1
ATOM 576 O O . CYS A 1 77 ? 1.514 2.017 12.837 1.00 92.62 77 CYS A O 1
ATOM 578 N N . THR A 1 78 ? 1.968 0.886 14.732 1.00 94.69 78 THR A N 1
ATOM 579 C CA . THR A 1 78 ? 1.124 -0.280 14.461 1.00 94.69 78 THR A CA 1
ATOM 580 C C . THR A 1 78 ? 0.016 -0.339 15.501 1.00 94.69 78 THR A C 1
ATOM 582 O O . THR A 1 78 ? 0.274 -0.150 16.692 1.00 94.69 78 THR A O 1
ATOM 585 N N . CYS A 1 79 ? -1.217 -0.567 15.053 1.00 94.88 79 CYS A N 1
ATOM 586 C CA . CYS A 1 79 ? -2.332 -0.796 15.962 1.00 94.88 79 CYS A CA 1
ATOM 587 C C . CYS A 1 79 ? -2.254 -2.209 16.545 1.00 94.88 79 CYS A C 1
ATOM 589 O O . CYS A 1 79 ? -2.288 -3.189 15.798 1.00 94.88 79 CYS A O 1
ATOM 591 N N . GLN A 1 80 ? -2.147 -2.314 17.865 1.00 95.19 80 GLN A N 1
ATOM 592 C CA . GLN A 1 80 ? -2.100 -3.590 18.565 1.00 95.19 80 GLN A CA 1
ATOM 593 C C . GLN A 1 80 ? -3.516 -4.117 18.863 1.00 95.19 80 GLN A C 1
ATOM 595 O O . GLN A 1 80 ? -4.465 -3.332 18.947 1.00 95.19 80 GLN A O 1
ATOM 600 N N . PRO A 1 81 ? -3.691 -5.442 19.039 1.00 91.81 81 PRO A N 1
ATOM 601 C CA . PRO A 1 81 ? -4.998 -6.039 19.336 1.00 91.81 81 PRO A CA 1
ATOM 602 C C . PRO A 1 81 ? -5.645 -5.567 20.645 1.00 91.81 81 PRO A C 1
ATOM 604 O O . PRO A 1 81 ? -6.844 -5.729 20.815 1.00 91.81 81 PRO A O 1
ATOM 607 N N . ASP A 1 82 ? -4.871 -4.996 21.571 1.00 89.81 82 ASP A N 1
ATOM 608 C CA . ASP A 1 82 ? -5.368 -4.431 22.831 1.00 89.81 82 ASP A CA 1
ATOM 609 C C . ASP A 1 82 ? -5.883 -2.982 22.688 1.00 89.81 82 ASP A C 1
ATOM 611 O O . ASP A 1 82 ? -6.194 -2.327 23.684 1.00 89.81 82 ASP A O 1
ATOM 615 N N . GLY A 1 83 ? -5.947 -2.465 21.455 1.00 88.25 83 GLY A N 1
ATOM 616 C CA . GLY A 1 83 ? -6.363 -1.099 21.142 1.00 88.25 83 GLY A CA 1
ATOM 617 C C . GLY A 1 83 ? -5.268 -0.048 21.361 1.00 88.25 83 GLY A C 1
ATOM 618 O O . GLY A 1 83 ? -5.513 1.147 21.157 1.00 88.25 83 GLY A O 1
ATOM 619 N N . SER A 1 84 ? -4.057 -0.457 21.759 1.00 91.25 84 SER A N 1
ATOM 620 C CA . SER A 1 84 ? -2.921 0.449 21.925 1.00 91.25 84 SER A CA 1
ATOM 621 C C . SER A 1 84 ? -2.189 0.701 20.599 1.00 91.25 84 SER A C 1
ATOM 623 O O . SER A 1 84 ? -2.115 -0.149 19.715 1.00 91.25 84 SER A O 1
ATOM 625 N N . MET A 1 85 ? -1.642 1.910 20.438 1.00 93.25 85 MET A N 1
ATOM 626 C CA . MET A 1 85 ? -0.787 2.248 19.295 1.00 93.25 85 MET A CA 1
ATOM 627 C C . MET A 1 85 ? 0.673 2.157 19.715 1.00 93.25 85 MET A C 1
ATOM 629 O O . MET A 1 85 ? 1.135 2.981 20.508 1.00 93.25 85 MET A O 1
ATOM 633 N N . GLU A 1 86 ? 1.411 1.218 19.134 1.00 95.44 86 GLU A N 1
ATOM 634 C CA . GLU A 1 86 ? 2.846 1.081 19.363 1.00 95.44 86 GLU A CA 1
AT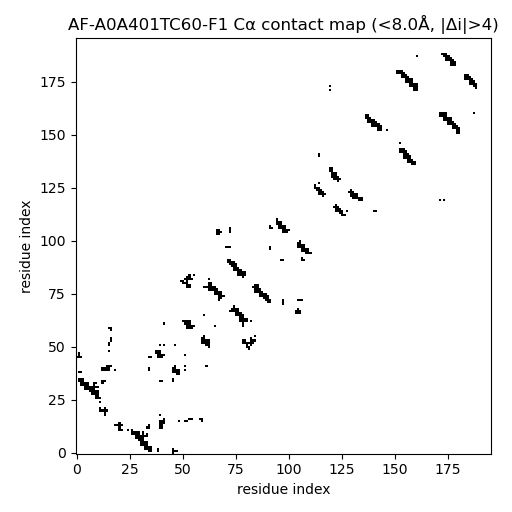OM 635 C C . GLU A 1 86 ? 3.616 1.777 18.243 1.00 95.44 86 GLU A C 1
ATOM 637 O O . GLU A 1 86 ? 3.460 1.427 17.075 1.00 95.44 86 GLU A O 1
ATOM 642 N N . CYS A 1 87 ? 4.436 2.769 18.592 1.00 94.12 87 CYS A N 1
ATOM 643 C CA . CYS A 1 87 ? 5.200 3.568 17.639 1.00 94.12 87 CYS A CA 1
ATOM 644 C C . CYS A 1 87 ? 6.699 3.358 17.823 1.00 94.12 87 CYS A C 1
ATOM 646 O O . CYS A 1 87 ? 7.208 3.417 18.942 1.00 94.12 87 CYS A O 1
ATOM 648 N N . VAL A 1 88 ? 7.409 3.193 16.712 1.00 94.88 88 VAL A N 1
ATOM 649 C CA . VAL A 1 88 ? 8.871 3.111 16.678 1.00 94.88 88 VAL A CA 1
ATOM 650 C C . VAL A 1 88 ? 9.439 4.183 15.750 1.00 94.88 88 VAL A C 1
ATOM 652 O O . VAL A 1 88 ? 8.792 4.520 14.754 1.00 94.88 88 VAL A O 1
ATOM 655 N N . PRO A 1 89 ? 10.641 4.722 16.029 1.00 95.06 89 PRO A N 1
ATOM 656 C CA . PRO A 1 89 ? 11.309 5.639 15.113 1.00 95.06 89 PRO A CA 1
ATOM 657 C C . PRO A 1 89 ? 11.446 5.034 13.711 1.00 95.06 89 PRO A C 1
ATOM 659 O O . PRO A 1 89 ? 11.850 3.881 13.558 1.00 95.06 89 PRO A O 1
ATOM 662 N N . SER A 1 90 ? 11.128 5.818 12.684 1.00 92.50 90 SER A N 1
ATOM 663 C CA . SER A 1 90 ? 11.164 5.393 11.287 1.00 92.50 90 SER A CA 1
ATOM 664 C C . SER A 1 90 ? 11.612 6.506 10.349 1.00 92.50 90 SER A C 1
ATOM 666 O O . SER A 1 90 ? 11.573 7.691 10.670 1.00 92.50 90 SER A O 1
ATOM 668 N N . SER A 1 91 ? 11.991 6.116 9.141 1.00 91.31 91 SER A N 1
ATOM 669 C CA . SER A 1 91 ? 12.145 7.008 7.998 1.00 91.31 91 SER A CA 1
ATOM 670 C C . SER A 1 91 ? 11.694 6.276 6.738 1.00 91.31 91 SER A C 1
ATOM 672 O O . SER A 1 91 ? 11.770 5.047 6.661 1.00 91.31 91 SER A O 1
ATOM 674 N N . CYS A 1 92 ? 11.198 7.023 5.748 1.00 90.06 92 CYS A N 1
ATOM 675 C CA . CYS A 1 92 ? 10.889 6.426 4.453 1.00 90.06 92 CYS A CA 1
ATOM 676 C C . CYS A 1 92 ? 12.156 5.891 3.793 1.00 90.06 92 CYS A C 1
ATOM 678 O O . CYS A 1 92 ? 13.251 6.429 3.977 1.00 90.06 92 CYS A O 1
ATOM 680 N N . ARG A 1 93 ? 11.992 4.812 3.030 1.00 86.50 93 ARG A N 1
ATOM 681 C CA . ARG A 1 93 ? 13.109 4.144 2.369 1.00 86.50 93 ARG A CA 1
ATOM 682 C C . ARG A 1 93 ? 13.653 5.013 1.243 1.00 86.50 93 ARG A C 1
ATOM 684 O O . ARG A 1 93 ? 13.011 5.957 0.780 1.00 86.50 93 ARG A O 1
ATOM 691 N N . GLU A 1 94 ? 14.842 4.666 0.768 1.00 84.94 94 GLU A N 1
ATOM 692 C CA . GLU A 1 94 ? 15.375 5.279 -0.443 1.00 84.94 94 GLU A CA 1
ATOM 693 C C . GLU A 1 94 ? 14.402 5.070 -1.615 1.00 84.94 94 GLU A C 1
ATOM 695 O O . GLU A 1 94 ? 13.874 3.977 -1.820 1.00 84.94 94 GLU A O 1
ATOM 700 N N . GLY A 1 95 ? 14.128 6.140 -2.364 1.00 84.69 95 GLY A N 1
ATOM 701 C CA . GLY A 1 95 ? 13.133 6.124 -3.437 1.00 84.69 95 GLY A CA 1
ATOM 702 C C . GLY A 1 95 ? 11.683 6.290 -2.970 1.00 84.69 95 GLY A C 1
ATOM 703 O O . GLY A 1 95 ? 10.789 6.305 -3.817 1.00 84.69 95 GLY A O 1
ATOM 704 N N . GLU A 1 96 ? 11.435 6.480 -1.671 1.00 90.75 96 GLU A N 1
ATOM 705 C CA . GLU A 1 96 ? 10.126 6.830 -1.118 1.00 90.75 96 GLU A CA 1
ATOM 706 C C . GLU A 1 96 ? 10.102 8.249 -0.535 1.00 90.75 96 GLU A C 1
ATOM 708 O O . GLU A 1 96 ? 11.102 8.790 -0.069 1.00 90.75 96 GLU A O 1
ATOM 713 N N . VAL A 1 97 ? 8.919 8.858 -0.536 1.00 92.12 97 VAL A N 1
ATOM 714 C CA . VAL A 1 97 ? 8.637 10.138 0.108 1.00 92.12 97 VAL A CA 1
ATOM 715 C C . VAL A 1 97 ? 7.436 9.993 1.032 1.00 92.12 97 VAL A C 1
ATOM 717 O O . VAL A 1 97 ? 6.452 9.325 0.704 1.00 92.12 97 VAL A O 1
ATOM 720 N N . CYS A 1 98 ? 7.509 10.644 2.190 1.00 92.19 98 CYS A N 1
ATOM 721 C CA . CYS A 1 98 ? 6.385 10.734 3.106 1.00 92.19 98 CYS A CA 1
ATOM 722 C C . CYS A 1 98 ? 5.312 11.645 2.495 1.00 92.19 98 CYS A C 1
ATOM 724 O O . CYS A 1 98 ? 5.539 12.841 2.293 1.00 92.19 98 CYS A O 1
ATOM 726 N N . ARG A 1 99 ? 4.145 11.089 2.160 1.00 90.12 99 ARG A N 1
ATOM 727 C CA . ARG A 1 99 ? 3.037 11.847 1.564 1.00 90.12 99 ARG A CA 1
ATOM 728 C C . ARG A 1 99 ? 1.712 11.436 2.194 1.00 90.12 99 ARG A C 1
ATOM 730 O O . ARG A 1 99 ? 1.472 10.261 2.460 1.00 90.12 99 ARG A O 1
ATOM 737 N N . ARG A 1 100 ? 0.829 12.414 2.412 1.00 85.38 100 ARG A N 1
ATOM 738 C CA . ARG A 1 100 ? -0.539 12.159 2.875 1.00 85.38 100 ARG A CA 1
ATOM 739 C C . ARG A 1 100 ? -1.405 11.680 1.709 1.00 85.38 100 ARG A C 1
ATOM 741 O O . ARG A 1 100 ? -1.423 12.313 0.657 1.00 85.38 100 ARG A O 1
ATOM 748 N N . SER A 1 101 ? -2.132 10.586 1.902 1.00 75.56 101 SER A N 1
ATOM 749 C CA . SER A 1 101 ? -3.101 10.049 0.941 1.00 75.56 101 SER A CA 1
ATOM 750 C C . SER A 1 101 ? -4.293 9.483 1.710 1.00 75.56 101 SER A C 1
ATOM 752 O O . SER A 1 101 ? -4.097 8.753 2.676 1.00 75.56 101 SER A O 1
ATOM 754 N N . GLY A 1 102 ? -5.519 9.874 1.348 1.00 70.62 102 GLY A N 1
ATOM 755 C CA . GLY A 1 102 ? -6.723 9.432 2.067 1.00 70.62 102 GLY A CA 1
ATOM 756 C C . GLY A 1 102 ? -6.748 9.833 3.548 1.00 70.62 102 GLY A C 1
ATOM 757 O O . GLY A 1 102 ? -7.267 9.099 4.373 1.00 70.62 102 GLY A O 1
ATOM 758 N N . GLY A 1 103 ? -6.128 10.963 3.906 1.00 75.25 103 GLY A N 1
ATOM 759 C CA . GLY A 1 103 ? -6.062 11.441 5.292 1.00 75.25 103 GLY A CA 1
ATOM 760 C C . GLY A 1 103 ? -4.919 10.858 6.129 1.00 75.25 103 GLY A C 1
ATOM 761 O O . GLY A 1 103 ? -4.572 11.467 7.138 1.00 75.25 103 GLY A O 1
ATOM 762 N N . VAL A 1 104 ? -4.246 9.794 5.684 1.00 78.00 104 VAL A N 1
ATOM 763 C CA . VAL A 1 104 ? -3.179 9.106 6.437 1.00 78.00 104 VAL A CA 1
ATOM 764 C C . VAL A 1 104 ? -1.801 9.367 5.812 1.00 78.00 104 VAL A C 1
ATOM 766 O O . VAL A 1 104 ? -1.677 9.514 4.593 1.00 78.00 104 VAL A O 1
ATOM 769 N N . LEU A 1 105 ? -0.759 9.493 6.640 1.00 86.00 105 LEU A N 1
ATOM 770 C CA . LEU A 1 105 ? 0.632 9.604 6.184 1.00 86.00 105 LEU A CA 1
ATOM 771 C C . LEU A 1 105 ? 1.182 8.217 5.859 1.00 86.00 105 LEU A C 1
ATOM 773 O O . LEU A 1 105 ? 1.044 7.293 6.655 1.00 86.00 105 LEU A O 1
ATOM 777 N N . ALA A 1 106 ? 1.827 8.090 4.702 1.00 87.31 106 ALA A N 1
ATOM 778 C CA . ALA A 1 106 ? 2.497 6.865 4.294 1.00 87.31 106 ALA A 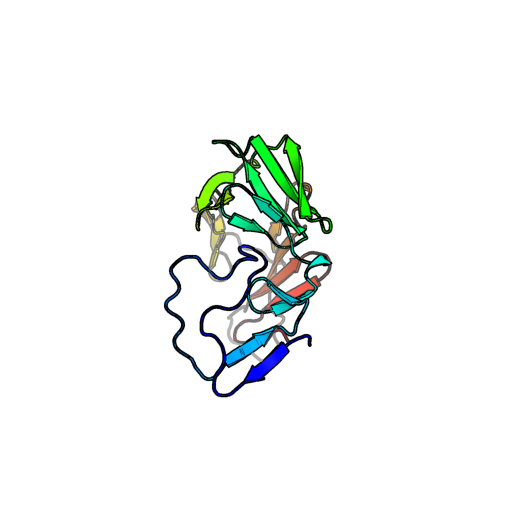CA 1
ATOM 779 C C . ALA A 1 106 ? 3.763 7.173 3.493 1.00 87.31 106 ALA A C 1
ATOM 781 O O . ALA A 1 106 ? 3.820 8.162 2.753 1.00 87.31 106 ALA A O 1
ATOM 782 N N . CYS A 1 107 ? 4.752 6.289 3.596 1.00 88.75 107 CYS A N 1
ATOM 783 C CA . CYS A 1 107 ? 5.870 6.256 2.665 1.00 88.75 107 CYS A CA 1
ATOM 784 C C . CYS A 1 107 ? 5.383 5.725 1.315 1.00 88.75 107 CYS A C 1
ATOM 786 O O . CYS A 1 107 ? 4.717 4.692 1.233 1.00 88.75 107 CYS A O 1
ATOM 788 N N . ARG A 1 108 ? 5.629 6.492 0.252 1.00 88.19 108 ARG A N 1
ATOM 789 C CA . ARG A 1 108 ? 5.179 6.173 -1.106 1.00 88.19 108 ARG A CA 1
ATOM 790 C C . ARG A 1 108 ? 6.331 6.331 -2.086 1.00 88.19 108 ARG A C 1
ATOM 792 O O . ARG A 1 108 ? 7.101 7.274 -1.924 1.00 88.19 108 ARG A O 1
ATOM 799 N N . PRO A 1 109 ? 6.424 5.488 -3.126 1.00 88.56 109 PRO A N 1
ATOM 800 C CA . PRO A 1 109 ? 7.468 5.625 -4.130 1.00 88.56 109 PRO A CA 1
ATOM 801 C C . PRO A 1 109 ? 7.402 7.009 -4.790 1.00 88.56 109 PRO A C 1
ATOM 803 O O . PRO A 1 109 ? 6.324 7.489 -5.149 1.00 88.56 109 PRO A O 1
ATOM 806 N N . VAL A 1 110 ? 8.562 7.651 -4.950 1.00 89.06 110 VAL A N 1
ATOM 807 C CA . VAL A 1 110 ? 8.701 8.969 -5.599 1.00 89.06 110 VAL A CA 1
ATOM 808 C C . VAL A 1 110 ? 8.232 8.913 -7.057 1.00 89.06 110 VAL A C 1
ATOM 810 O O . VAL A 1 110 ? 7.705 9.893 -7.582 1.00 89.06 110 VAL A O 1
ATOM 813 N N . GLY A 1 111 ? 8.366 7.750 -7.692 1.00 85.69 111 GLY A N 1
ATOM 814 C CA . GLY A 1 111 ? 7.854 7.482 -9.024 1.00 85.69 111 GLY A CA 1
ATOM 815 C C . GLY A 1 111 ? 7.988 6.013 -9.400 1.00 85.69 111 GLY A C 1
ATOM 816 O O . GLY A 1 111 ? 8.536 5.200 -8.657 1.00 85.69 111 GLY A O 1
ATOM 817 N N . THR A 1 112 ? 7.485 5.683 -10.581 1.00 87.00 112 THR A N 1
ATOM 818 C CA . THR A 1 112 ? 7.616 4.360 -11.191 1.00 87.00 112 THR A CA 1
ATOM 819 C C . THR A 1 112 ? 8.488 4.466 -12.431 1.00 87.00 112 THR A C 1
ATOM 821 O O . THR A 1 112 ? 8.281 5.359 -13.252 1.00 87.00 112 THR A O 1
ATOM 824 N N . ALA A 1 113 ? 9.422 3.535 -12.597 1.00 89.44 113 ALA A N 1
ATOM 825 C CA . ALA A 1 113 ? 10.181 3.374 -13.830 1.00 89.44 113 ALA A CA 1
ATOM 826 C C . ALA A 1 113 ? 9.727 2.105 -14.557 1.00 89.44 113 ALA A C 1
ATOM 828 O O . ALA A 1 113 ? 9.281 1.142 -13.930 1.00 89.44 113 ALA A O 1
ATOM 829 N N . SER A 1 114 ? 9.861 2.082 -15.881 1.00 91.81 114 SER A N 1
ATOM 830 C CA . SER A 1 114 ? 9.464 0.931 -16.694 1.00 91.81 114 SER A CA 1
ATOM 831 C C . SER A 1 114 ? 10.624 0.451 -17.551 1.00 91.81 114 SER A C 1
ATOM 833 O O . SER A 1 114 ? 11.243 1.239 -18.260 1.00 91.81 114 SER A O 1
ATOM 835 N N . CYS A 1 115 ? 10.877 -0.854 -17.507 1.00 91.12 115 CYS A N 1
ATOM 836 C CA . CYS A 1 115 ? 11.732 -1.553 -18.456 1.00 91.12 115 CYS A CA 1
ATOM 837 C C . CYS A 1 115 ? 10.834 -2.218 -19.501 1.00 91.12 115 CYS A C 1
ATOM 839 O O . CYS A 1 115 ? 9.805 -2.797 -19.152 1.00 91.12 115 CYS A O 1
ATOM 841 N N . GLN A 1 116 ? 11.190 -2.098 -20.777 1.00 89.94 116 GLN A N 1
ATOM 842 C CA . GLN A 1 116 ? 10.387 -2.610 -21.886 1.00 89.94 116 GLN A CA 1
ATOM 843 C C . GLN A 1 116 ? 11.254 -3.436 -22.825 1.00 89.94 116 GLN A C 1
ATOM 845 O O . GLN A 1 116 ? 12.425 -3.129 -23.045 1.00 89.94 116 GLN A O 1
ATOM 850 N N . THR A 1 117 ? 10.659 -4.462 -23.421 1.00 85.00 117 THR A N 1
ATOM 851 C CA . THR A 1 117 ? 11.246 -5.179 -24.548 1.00 85.00 117 THR A CA 1
ATOM 852 C C . THR A 1 117 ? 10.235 -5.228 -25.683 1.00 85.00 117 THR A C 1
ATOM 854 O O . THR A 1 117 ? 9.059 -5.512 -25.457 1.00 85.00 117 THR A O 1
ATOM 857 N N . THR A 1 118 ? 10.691 -4.916 -26.893 1.00 80.31 118 THR A N 1
ATOM 858 C CA . THR A 1 118 ? 9.863 -4.905 -28.100 1.00 80.31 118 THR A CA 1
ATOM 859 C C . THR A 1 118 ? 10.490 -5.839 -29.126 1.00 80.31 118 THR A C 1
ATOM 861 O O . THR A 1 118 ? 11.627 -5.639 -29.563 1.00 80.31 118 THR A O 1
ATOM 864 N N . GLY A 1 119 ? 9.757 -6.882 -29.514 1.00 73.19 119 GLY A N 1
ATOM 865 C CA . GLY A 1 119 ? 10.276 -7.931 -30.392 1.00 73.19 119 GLY A CA 1
ATOM 866 C C . GLY A 1 119 ? 11.450 -8.699 -29.766 1.00 73.19 119 GLY A C 1
ATOM 867 O O . GLY A 1 119 ? 11.450 -9.006 -28.572 1.00 73.19 119 GLY A O 1
ATOM 868 N N . HIS A 1 120 ? 12.461 -9.021 -30.580 1.00 69.56 120 HIS A N 1
ATOM 869 C CA . HIS A 1 120 ? 13.564 -9.912 -30.176 1.00 69.56 120 HIS A CA 1
ATOM 870 C C . HIS A 1 120 ? 14.828 -9.215 -29.697 1.00 69.56 120 HIS A C 1
ATOM 872 O O . HIS A 1 120 ? 15.670 -9.839 -29.055 1.00 69.56 120 HIS A O 1
ATOM 878 N N . GLN A 1 121 ? 14.985 -7.936 -30.004 1.00 77.12 121 GLN A N 1
ATOM 879 C CA . GLN A 1 121 ? 16.282 -7.290 -29.839 1.00 77.12 121 GLN A CA 1
ATOM 880 C C . GLN A 1 121 ? 16.205 -5.921 -29.194 1.00 77.12 121 GLN A C 1
ATOM 882 O O . GLN A 1 121 ? 17.218 -5.449 -28.701 1.00 77.12 121 GLN A O 1
ATOM 887 N N . HIS A 1 122 ? 15.039 -5.277 -29.165 1.00 86.94 122 HIS A N 1
ATOM 888 C CA . HIS A 1 122 ? 14.941 -3.923 -28.643 1.00 86.94 122 HIS A CA 1
ATOM 889 C C . HIS A 1 122 ? 14.579 -3.952 -27.165 1.00 86.94 122 HIS A C 1
ATOM 891 O O . HIS A 1 122 ? 13.583 -4.556 -26.762 1.00 86.94 122 HIS A O 1
ATOM 897 N N . TYR A 1 123 ? 15.396 -3.274 -26.371 1.00 88.19 123 TYR A N 1
ATOM 898 C CA . TYR A 1 123 ? 15.222 -3.128 -24.936 1.00 88.19 123 TYR A CA 1
ATOM 899 C C . TYR A 1 123 ? 15.269 -1.650 -24.584 1.00 88.19 123 TYR A C 1
ATOM 901 O O . TYR A 1 123 ? 16.111 -0.911 -25.097 1.00 88.19 123 TYR A O 1
ATOM 909 N N . ARG A 1 124 ? 14.386 -1.232 -23.685 1.00 92.12 124 ARG A N 1
ATOM 910 C CA . ARG A 1 124 ? 14.408 0.083 -23.057 1.00 92.12 124 ARG A CA 1
ATOM 911 C C . ARG A 1 124 ? 14.582 -0.101 -21.559 1.00 92.12 124 ARG A C 1
ATOM 913 O O . ARG A 1 124 ? 13.759 -0.757 -20.926 1.00 92.12 124 ARG A O 1
ATOM 920 N N . THR A 1 125 ? 15.656 0.444 -21.009 1.00 93.06 125 THR A N 1
ATOM 921 C CA . THR A 1 125 ? 16.002 0.338 -19.588 1.00 93.06 125 THR A CA 1
ATOM 922 C C . THR A 1 125 ? 15.158 1.281 -18.728 1.00 93.06 125 THR A C 1
ATOM 924 O O . THR A 1 125 ? 14.503 2.191 -19.237 1.00 93.06 125 THR A O 1
ATOM 927 N N . PHE A 1 126 ? 15.191 1.079 -17.406 1.00 93.25 126 PHE A N 1
ATOM 928 C CA . PHE A 1 126 ? 14.444 1.892 -16.436 1.00 93.25 126 PHE A CA 1
ATOM 929 C C . PHE A 1 126 ? 14.811 3.385 -16.464 1.00 93.25 126 PHE A C 1
ATOM 931 O O . PHE A 1 126 ? 13.949 4.223 -16.214 1.00 93.25 126 PHE A O 1
ATOM 938 N N . ASP A 1 127 ? 16.057 3.727 -16.808 1.00 92.56 127 ASP A N 1
ATOM 939 C CA . ASP A 1 127 ? 16.531 5.107 -17.000 1.00 92.56 127 ASP A CA 1
ATOM 940 C C . ASP A 1 127 ? 16.225 5.662 -18.407 1.00 92.56 127 ASP A C 1
ATOM 942 O O . ASP A 1 127 ? 16.662 6.751 -18.771 1.00 92.56 127 ASP A O 1
ATOM 946 N N . GLY A 1 128 ? 15.462 4.921 -19.215 1.00 93.25 128 GLY A N 1
ATOM 947 C CA . GLY A 1 128 ? 14.945 5.363 -20.505 1.00 93.25 128 GLY A CA 1
ATOM 948 C C . GLY A 1 128 ? 15.878 5.149 -21.696 1.00 93.25 128 GLY A C 1
ATOM 949 O O . GLY A 1 128 ? 15.478 5.480 -22.816 1.00 93.25 128 GLY A O 1
ATOM 950 N N . ARG A 1 129 ? 17.074 4.578 -21.504 1.00 94.69 129 ARG A N 1
ATOM 951 C CA . ARG A 1 129 ? 18.013 4.282 -22.599 1.00 94.69 129 ARG A CA 1
ATOM 952 C C . ARG A 1 129 ? 17.534 3.099 -23.430 1.00 94.69 129 ARG A C 1
ATOM 954 O O . ARG A 1 129 ? 16.913 2.176 -22.913 1.00 94.69 129 ARG A O 1
ATOM 961 N N . SER A 1 130 ? 17.829 3.129 -24.726 1.00 93.50 130 SER A N 1
ATOM 962 C CA . SER A 1 130 ? 17.416 2.087 -25.670 1.00 93.50 130 SER A CA 1
ATOM 963 C C . SER A 1 130 ? 18.625 1.350 -26.230 1.00 93.50 130 SER A C 1
ATOM 965 O O . SER A 1 130 ? 19.611 1.981 -26.608 1.00 93.50 130 SER A O 1
ATOM 967 N N . TYR A 1 131 ? 18.530 0.025 -26.308 1.00 88.50 131 TYR A N 1
ATOM 968 C CA . TYR A 1 131 ? 19.581 -0.854 -26.813 1.00 88.50 131 TYR A CA 1
ATOM 969 C C . TYR A 1 131 ? 19.001 -1.901 -27.760 1.00 88.50 131 TYR A C 1
ATOM 971 O O . TYR A 1 131 ? 17.875 -2.366 -27.572 1.00 88.50 131 TYR A O 1
ATOM 979 N N . SER A 1 132 ? 19.803 -2.292 -28.749 1.00 86.88 132 SER A N 1
ATOM 980 C CA . SER A 1 132 ? 19.526 -3.428 -29.627 1.00 86.88 132 SER A CA 1
ATOM 981 C C . SER A 1 132 ? 20.501 -4.552 -29.288 1.00 86.88 132 SER A C 1
ATOM 983 O O . SER A 1 132 ? 21.697 -4.424 -29.541 1.00 86.88 132 SER A O 1
ATOM 985 N N . LEU A 1 133 ? 20.004 -5.619 -28.667 1.00 77.56 133 LEU A N 1
ATOM 986 C CA . LEU A 1 133 ? 20.787 -6.757 -28.194 1.00 77.56 133 LEU A CA 1
ATOM 987 C C . LEU A 1 133 ? 20.206 -8.046 -28.766 1.00 77.56 133 LEU A C 1
ATOM 989 O O . LEU A 1 133 ? 19.052 -8.379 -28.510 1.00 77.56 133 LEU A O 1
ATOM 993 N N . THR A 1 134 ? 21.012 -8.808 -29.494 1.00 70.38 134 THR A N 1
ATOM 994 C CA . THR A 1 134 ? 20.606 -10.133 -29.969 1.00 70.38 134 THR A CA 1
ATOM 995 C C . THR A 1 134 ? 20.997 -11.168 -28.921 1.00 70.38 134 THR A C 1
ATOM 997 O O . THR A 1 134 ? 22.154 -11.572 -28.842 1.00 70.38 134 THR A O 1
ATOM 1000 N N . ALA A 1 135 ? 20.044 -11.577 -28.084 1.00 62.59 135 ALA A N 1
ATOM 1001 C CA . ALA A 1 135 ? 20.252 -12.650 -27.115 1.00 62.59 135 ALA A CA 1
ATOM 1002 C C . ALA A 1 135 ? 19.818 -13.996 -27.715 1.00 62.59 135 ALA A C 1
ATOM 1004 O O . ALA A 1 135 ? 18.663 -14.145 -28.104 1.00 62.59 135 ALA A O 1
ATOM 1005 N N . GLY A 1 136 ? 20.733 -14.969 -27.773 1.00 64.69 136 GLY A N 1
ATOM 1006 C CA . GLY A 1 136 ? 20.457 -16.337 -28.243 1.00 64.69 136 GLY A CA 1
ATOM 1007 C C . GLY A 1 136 ? 19.920 -17.293 -27.168 1.00 64.69 136 GLY A C 1
ATOM 1008 O O . GLY A 1 136 ? 19.772 -18.480 -27.436 1.00 64.69 136 GLY A O 1
ATOM 1009 N N . CYS A 1 137 ? 19.676 -16.795 -25.950 1.00 70.56 137 CYS A N 1
ATOM 1010 C CA . CYS A 1 137 ? 19.217 -17.557 -24.787 1.00 70.56 137 CYS A CA 1
ATOM 1011 C C . CYS A 1 137 ? 18.237 -16.729 -23.941 1.00 70.56 137 CYS A C 1
ATOM 1013 O O . CYS A 1 137 ? 18.148 -15.503 -24.075 1.00 70.56 137 CYS A O 1
ATOM 1015 N N . ALA A 1 138 ? 17.564 -17.400 -22.997 1.00 75.69 138 ALA A N 1
ATOM 1016 C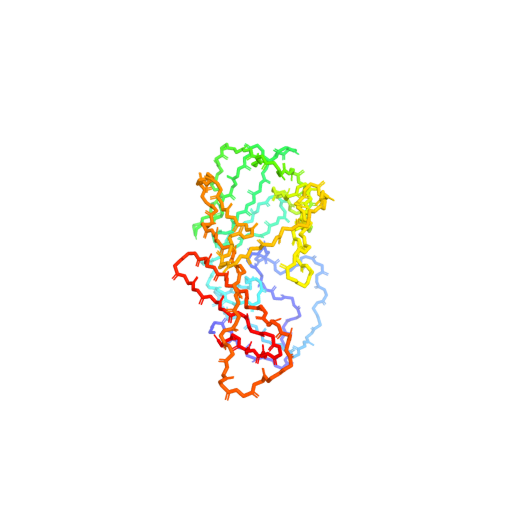 CA . ALA A 1 138 ? 16.795 -16.729 -21.955 1.00 75.69 138 ALA A CA 1
ATOM 1017 C C . ALA A 1 138 ? 17.666 -15.706 -21.203 1.00 75.69 138 ALA A C 1
ATOM 1019 O O . ALA A 1 138 ? 18.795 -15.998 -20.812 1.00 75.69 138 ALA A O 1
ATOM 1020 N N . SER A 1 139 ? 17.139 -14.497 -21.032 1.00 80.94 139 SER A N 1
ATOM 1021 C CA . SER A 1 139 ? 17.845 -13.340 -20.486 1.00 80.94 139 SER A CA 1
ATOM 1022 C C . SER A 1 139 ? 17.061 -12.734 -19.329 1.00 80.94 139 SER A C 1
ATOM 1024 O O . SER A 1 139 ? 15.839 -12.591 -19.396 1.00 80.94 139 SER A O 1
ATOM 1026 N N . VAL A 1 140 ? 17.763 -12.345 -18.267 1.00 88.44 140 VAL A N 1
ATOM 1027 C CA . VAL A 1 140 ? 17.164 -11.627 -17.136 1.00 88.44 140 VAL A CA 1
ATOM 1028 C C . VAL A 1 140 ? 16.916 -10.176 -17.548 1.00 88.44 140 VAL A C 1
ATOM 1030 O O . VAL A 1 140 ? 17.859 -9.453 -17.858 1.00 88.44 140 VAL A O 1
ATOM 1033 N N . LEU A 1 141 ? 15.653 -9.750 -17.537 1.00 89.00 141 LEU A N 1
ATOM 1034 C CA . LEU A 1 141 ? 15.250 -8.365 -17.799 1.00 89.00 141 LEU A CA 1
ATOM 1035 C C . LEU A 1 141 ? 15.386 -7.485 -16.558 1.00 89.00 141 LEU A C 1
ATOM 1037 O O . LEU A 1 141 ? 15.815 -6.337 -16.646 1.00 89.00 141 LEU A O 1
ATOM 1041 N N . ALA A 1 142 ? 14.989 -8.017 -15.406 1.00 92.31 142 ALA A N 1
ATOM 1042 C CA . ALA A 1 142 ? 15.051 -7.315 -14.136 1.00 92.31 142 ALA A CA 1
ATOM 1043 C C . ALA A 1 142 ? 15.229 -8.326 -13.007 1.00 92.31 142 ALA A C 1
ATOM 1045 O O . ALA A 1 142 ? 14.584 -9.372 -12.996 1.00 92.31 142 ALA A O 1
ATOM 1046 N N . LYS A 1 143 ? 16.093 -8.009 -12.050 1.00 91.38 143 LYS A N 1
ATOM 1047 C CA . LYS A 1 143 ? 16.209 -8.744 -10.793 1.00 91.38 143 LYS A CA 1
ATOM 1048 C C . LYS A 1 143 ? 16.602 -7.792 -9.683 1.00 91.38 143 LYS A C 1
ATOM 1050 O O . LYS A 1 143 ? 17.275 -6.791 -9.936 1.00 91.38 143 LYS A O 1
ATOM 1055 N N . VAL A 1 144 ? 16.231 -8.134 -8.459 1.00 87.50 144 VAL A N 1
ATOM 1056 C CA . VAL A 1 144 ? 16.715 -7.425 -7.273 1.00 87.50 144 VAL A CA 1
ATOM 1057 C C . VAL A 1 144 ? 18.224 -7.669 -7.138 1.00 87.50 144 VAL A C 1
ATOM 1059 O O . VAL A 1 144 ? 18.655 -8.811 -6.995 1.00 87.50 144 VAL A O 1
ATOM 1062 N N . ALA A 1 145 ? 19.033 -6.608 -7.229 1.00 83.25 145 ALA A N 1
ATOM 1063 C CA . ALA A 1 145 ? 20.493 -6.706 -7.124 1.00 83.25 145 ALA A CA 1
ATOM 1064 C C . ALA A 1 145 ? 20.960 -6.907 -5.673 1.00 83.25 145 ALA A C 1
ATOM 1066 O O . ALA A 1 145 ? 21.881 -7.680 -5.421 1.00 83.25 145 ALA A O 1
ATOM 1067 N N . THR A 1 146 ? 20.298 -6.242 -4.728 1.00 81.38 146 THR A N 1
ATOM 1068 C CA . THR A 1 146 ? 20.597 -6.287 -3.294 1.00 81.38 146 THR A CA 1
ATOM 1069 C C . THR A 1 146 ? 19.328 -6.557 -2.502 1.00 81.38 146 THR A C 1
ATOM 1071 O O . THR A 1 146 ? 18.316 -5.872 -2.661 1.00 81.38 146 THR A O 1
ATOM 1074 N N . ALA A 1 147 ? 19.384 -7.574 -1.639 1.00 75.00 147 ALA A N 1
ATOM 1075 C CA . ALA A 1 147 ? 18.294 -7.901 -0.731 1.00 75.00 147 ALA A CA 1
ATOM 1076 C C . ALA A 1 147 ? 17.977 -6.680 0.140 1.00 75.00 147 ALA A C 1
ATOM 1078 O O . ALA A 1 147 ? 18.844 -6.178 0.853 1.00 75.00 147 ALA A O 1
ATOM 1079 N N . THR A 1 148 ? 16.739 -6.197 0.067 1.00 72.12 148 THR A N 1
ATOM 1080 C CA . THR A 1 148 ? 16.271 -5.073 0.880 1.00 72.12 148 THR A CA 1
ATOM 1081 C C . THR A 1 148 ? 15.256 -5.605 1.879 1.00 72.12 148 THR A C 1
ATOM 1083 O O . THR A 1 148 ? 14.282 -6.247 1.485 1.00 72.12 148 THR A O 1
ATOM 1086 N N . ALA A 1 149 ? 15.481 -5.361 3.172 1.00 73.00 149 ALA A N 1
ATOM 1087 C CA . ALA A 1 149 ? 14.636 -5.895 4.238 1.00 73.00 149 ALA A CA 1
ATOM 1088 C C . ALA A 1 149 ? 13.153 -5.542 4.015 1.00 73.00 149 ALA A C 1
ATOM 1090 O O . ALA A 1 149 ? 12.803 -4.378 3.818 1.00 73.00 149 ALA A O 1
ATOM 1091 N N . GLY A 1 150 ? 12.268 -6.538 4.043 1.00 72.25 150 GLY A N 1
ATOM 1092 C CA . GLY A 1 150 ? 10.823 -6.349 3.867 1.00 72.25 150 GLY A CA 1
ATOM 1093 C C . GLY A 1 150 ? 10.340 -6.161 2.422 1.00 72.25 150 GLY A C 1
ATOM 1094 O O . GLY A 1 150 ? 9.166 -5.866 2.234 1.00 72.25 150 GLY A O 1
ATOM 1095 N N . LEU A 1 151 ? 11.198 -6.329 1.407 1.00 76.31 151 LEU A N 1
ATOM 1096 C CA . LEU A 1 151 ? 10.771 -6.448 0.009 1.00 76.31 151 LEU A CA 1
ATOM 1097 C C . LEU A 1 151 ? 11.018 -7.874 -0.498 1.00 76.31 151 LEU A C 1
ATOM 1099 O O . LEU A 1 151 ? 12.088 -8.430 -0.239 1.00 76.31 151 LEU A O 1
ATOM 1103 N N . PRO A 1 152 ? 10.063 -8.480 -1.225 1.00 82.50 152 PRO A N 1
ATOM 1104 C CA . PRO A 1 152 ? 10.262 -9.807 -1.780 1.00 82.50 152 PRO A CA 1
ATOM 1105 C C . PRO A 1 152 ? 11.329 -9.773 -2.879 1.00 82.50 152 PRO A C 1
ATOM 1107 O O . PRO A 1 152 ? 11.387 -8.851 -3.697 1.00 82.50 152 PRO A O 1
ATOM 1110 N N . HIS A 1 153 ? 12.155 -10.815 -2.930 1.00 87.44 153 HIS A N 1
ATOM 1111 C CA . HIS A 1 153 ? 13.014 -11.051 -4.083 1.00 87.44 153 HIS A CA 1
ATOM 1112 C C . HIS A 1 153 ? 12.160 -11.362 -5.309 1.00 87.44 153 HIS A C 1
ATOM 1114 O O . HIS A 1 153 ? 11.215 -12.152 -5.229 1.00 87.44 153 HIS A O 1
ATOM 1120 N N . PHE A 1 154 ? 12.528 -10.764 -6.443 1.00 92.12 154 PHE A N 1
ATOM 1121 C CA . PHE A 1 154 ? 11.932 -11.097 -7.725 1.00 92.12 154 PHE A CA 1
ATOM 1122 C C . PHE A 1 154 ? 12.964 -11.160 -8.847 1.00 92.12 154 PHE A C 1
ATOM 1124 O O . PHE A 1 154 ? 13.973 -10.441 -8.835 1.00 92.12 154 PHE A O 1
ATOM 1131 N N . THR A 1 155 ? 12.652 -11.990 -9.840 1.00 92.06 155 THR A N 1
ATOM 1132 C CA . THR A 1 155 ? 13.381 -12.092 -11.105 1.00 92.06 155 THR A CA 1
ATOM 1133 C C . THR A 1 155 ? 12.381 -12.132 -12.257 1.00 92.06 155 THR A C 1
ATOM 1135 O O . THR A 1 155 ? 11.426 -12.903 -12.241 1.00 92.06 155 THR A O 1
ATOM 1138 N N . VAL A 1 156 ? 12.613 -11.308 -13.275 1.00 92.38 156 VAL A N 1
ATOM 1139 C CA . VAL A 1 156 ? 11.869 -11.304 -14.537 1.00 92.38 156 VAL A CA 1
ATOM 1140 C C . VAL A 1 156 ? 12.809 -11.745 -15.646 1.00 92.38 156 VAL A C 1
ATOM 1142 O O . VAL A 1 156 ? 13.850 -11.126 -15.876 1.00 92.38 156 VAL A O 1
ATOM 1145 N N . MET A 1 157 ? 12.433 -12.805 -16.350 1.00 89.00 157 MET A N 1
ATOM 1146 C CA . MET A 1 157 ? 13.191 -13.378 -17.457 1.00 89.00 157 MET A CA 1
ATOM 1147 C C . MET A 1 157 ? 12.373 -13.335 -18.740 1.00 89.00 157 MET A C 1
ATOM 1149 O O . MET A 1 157 ? 11.167 -13.574 -18.725 1.00 89.00 157 MET A O 1
ATOM 1153 N N . VAL A 1 158 ? 13.048 -13.081 -19.856 1.00 86.25 158 VAL A N 1
ATOM 1154 C CA . VAL A 1 158 ? 12.497 -13.272 -21.197 1.00 86.25 158 VAL A CA 1
ATOM 1155 C C . VAL A 1 158 ? 13.238 -14.413 -21.870 1.00 86.25 158 VAL A C 1
ATOM 1157 O O . VAL A 1 158 ? 14.466 -14.448 -21.861 1.00 86.25 158 VAL A O 1
ATOM 1160 N N . GLY A 1 159 ? 12.506 -15.358 -22.441 1.00 79.06 159 GLY A N 1
ATOM 1161 C CA . GLY A 1 159 ? 13.081 -16.496 -23.148 1.00 79.06 159 GLY A CA 1
ATOM 1162 C C . GLY A 1 159 ? 12.238 -16.877 -24.349 1.00 79.06 159 GLY A C 1
ATOM 1163 O O . GLY A 1 159 ? 11.062 -16.515 -24.432 1.00 79.06 159 GLY A O 1
ATOM 1164 N N . ASP A 1 160 ? 12.838 -17.603 -25.282 1.00 68.50 160 ASP A N 1
ATOM 1165 C CA . ASP A 1 160 ? 12.126 -18.060 -26.468 1.00 68.50 160 ASP A CA 1
ATOM 1166 C C . ASP A 1 160 ? 11.096 -19.121 -26.079 1.00 68.50 160 ASP A C 1
ATOM 1168 O O . ASP A 1 160 ? 11.391 -20.077 -25.354 1.00 68.50 160 ASP A O 1
ATOM 1172 N N . ALA A 1 161 ? 9.869 -18.946 -26.560 1.00 59.84 161 ALA A N 1
ATOM 1173 C CA . ALA A 1 161 ? 8.867 -19.980 -26.477 1.00 59.84 161 ALA A CA 1
ATOM 1174 C C . ALA A 1 161 ? 9.289 -21.099 -27.430 1.00 59.84 161 ALA A C 1
ATOM 1176 O O . ALA A 1 161 ? 9.440 -20.874 -28.631 1.00 59.84 161 ALA A O 1
ATOM 1177 N N . ARG A 1 162 ? 9.537 -22.306 -26.913 1.00 51.94 162 ARG A N 1
ATOM 1178 C CA . ARG A 1 162 ? 9.830 -23.443 -27.790 1.00 51.94 162 ARG A CA 1
ATOM 1179 C C . ARG A 1 162 ? 8.650 -23.637 -28.740 1.00 51.94 162 ARG A C 1
ATOM 1181 O O . ARG A 1 162 ? 7.532 -23.877 -28.291 1.00 51.94 162 ARG A O 1
ATOM 1188 N N . ALA A 1 163 ? 8.927 -23.532 -30.035 1.00 45.41 163 ALA A N 1
ATOM 1189 C CA . ALA A 1 163 ? 7.994 -23.868 -31.093 1.00 45.41 163 ALA A CA 1
ATOM 1190 C C . ALA A 1 163 ? 7.556 -25.331 -30.932 1.00 45.41 163 ALA A C 1
ATOM 1192 O O . ALA A 1 163 ? 8.393 -26.236 -30.890 1.00 45.41 163 ALA A O 1
ATOM 1193 N N . GLY A 1 164 ? 6.246 -25.571 -30.863 1.00 42.22 164 GLY A N 1
ATOM 1194 C CA . GLY A 1 164 ? 5.712 -26.861 -31.286 1.00 42.22 164 GLY A CA 1
ATOM 1195 C C . GLY A 1 164 ? 6.116 -27.078 -32.744 1.00 42.22 164 GLY A C 1
ATOM 1196 O O . GLY A 1 164 ? 6.105 -26.136 -33.537 1.00 42.22 164 GLY A O 1
ATOM 1197 N N . SER A 1 165 ? 6.544 -28.290 -33.090 1.00 43.97 165 SER A N 1
ATOM 1198 C CA . SER A 1 165 ? 6.988 -28.633 -34.442 1.00 43.97 165 SER A CA 1
ATOM 1199 C C . SER A 1 165 ? 5.862 -28.382 -35.456 1.00 43.97 165 SER A C 1
ATOM 1201 O O . SER A 1 165 ? 4.961 -29.208 -35.590 1.00 43.97 165 SER A O 1
ATOM 1203 N N . GLY A 1 166 ? 5.882 -27.240 -36.145 1.00 46.72 166 GLY A N 1
ATOM 1204 C CA . GLY A 1 166 ? 4.860 -26.913 -37.141 1.00 46.72 166 GLY A CA 1
ATOM 1205 C C . GLY A 1 166 ? 4.936 -25.508 -37.738 1.00 46.72 166 GLY A C 1
ATOM 1206 O O . GLY A 1 166 ? 4.648 -25.356 -38.922 1.00 46.72 166 GLY A O 1
ATOM 1207 N N . ASP A 1 167 ? 5.382 -24.495 -36.991 1.00 42.84 167 ASP A N 1
ATOM 1208 C CA . ASP A 1 167 ? 5.378 -23.119 -37.507 1.00 42.84 167 ASP A CA 1
ATOM 1209 C C . ASP A 1 167 ? 6.660 -22.776 -38.277 1.00 42.84 167 ASP A C 1
ATOM 1211 O O . ASP A 1 167 ? 7.672 -22.343 -37.730 1.00 42.84 167 ASP A O 1
ATOM 1215 N N . LEU A 1 168 ? 6.589 -22.954 -39.599 1.00 42.94 168 LEU A N 1
ATOM 1216 C CA . LEU A 1 168 ? 7.624 -22.605 -40.581 1.00 42.94 168 LEU A CA 1
ATOM 1217 C C . LEU A 1 168 ? 7.722 -21.097 -40.906 1.00 42.94 168 LEU A C 1
ATOM 1219 O O . LEU A 1 168 ? 8.376 -20.722 -41.876 1.00 42.94 168 LEU A O 1
ATOM 1223 N N . HIS A 1 169 ? 7.112 -20.211 -40.116 1.00 42.41 169 HIS A N 1
ATOM 1224 C CA . HIS A 1 169 ? 7.132 -18.766 -40.369 1.00 42.41 169 HIS A CA 1
ATOM 1225 C C . HIS A 1 169 ? 7.708 -17.980 -39.193 1.00 42.41 169 HIS A C 1
ATOM 1227 O O . HIS A 1 169 ? 6.964 -17.289 -38.516 1.00 42.41 169 HIS A O 1
ATOM 1233 N N . GLY A 1 170 ? 9.028 -18.081 -38.983 1.00 43.56 170 GLY A N 1
ATOM 1234 C CA . GLY A 1 170 ? 9.957 -16.993 -38.602 1.00 43.56 170 GLY A CA 1
ATOM 1235 C C . GLY A 1 170 ? 9.647 -16.025 -37.443 1.00 43.56 170 GLY A C 1
ATOM 1236 O O . GLY A 1 170 ? 10.469 -15.155 -37.167 1.00 43.56 170 GLY A O 1
ATOM 1237 N N . ALA A 1 171 ? 8.517 -16.135 -36.757 1.00 47.97 171 ALA A N 1
ATOM 1238 C CA . ALA A 1 171 ? 8.135 -15.324 -35.621 1.00 47.97 171 ALA A CA 1
ATOM 1239 C C . ALA A 1 171 ? 8.547 -16.095 -34.375 1.00 47.97 171 ALA A C 1
ATOM 1241 O O . ALA A 1 171 ? 7.796 -16.902 -33.829 1.00 47.97 171 ALA A O 1
ATOM 1242 N N . LEU A 1 172 ? 9.785 -15.868 -33.945 1.00 56.47 172 LEU A N 1
ATOM 1243 C CA . LEU A 1 172 ? 10.179 -16.215 -32.590 1.00 56.47 172 LEU A CA 1
ATOM 1244 C C . LEU A 1 172 ? 9.116 -15.589 -31.666 1.00 56.47 172 LEU A C 1
ATOM 1246 O O . LEU A 1 172 ? 8.799 -14.409 -31.760 1.00 56.47 172 LEU A O 1
ATOM 1250 N N . SER A 1 173 ? 8.463 -16.379 -30.830 1.00 61.41 173 SER A N 1
ATOM 1251 C CA . SER A 1 173 ? 7.509 -15.858 -29.854 1.00 61.41 173 SER A CA 1
ATOM 1252 C C . SER A 1 173 ? 8.197 -15.930 -28.493 1.00 61.41 173 SER A C 1
ATOM 1254 O O . SER A 1 173 ? 8.928 -16.877 -28.211 1.00 61.41 173 SER A O 1
ATOM 1256 N N . ARG A 1 174 ? 8.099 -14.875 -27.678 1.00 74.44 174 ARG A N 1
ATOM 1257 C CA . ARG A 1 174 ? 8.824 -14.781 -26.402 1.00 74.44 174 ARG A CA 1
ATOM 1258 C C . ARG A 1 174 ? 7.891 -15.022 -25.234 1.00 74.44 174 ARG A C 1
ATOM 1260 O O . ARG A 1 174 ? 6.850 -14.384 -25.133 1.00 74.44 174 ARG A O 1
ATOM 1267 N N . SER A 1 175 ? 8.298 -15.917 -24.346 1.00 81.69 175 SER A N 1
ATOM 1268 C CA . SER A 1 175 ? 7.678 -16.086 -23.036 1.00 81.69 175 SER A CA 1
ATOM 1269 C C . SER A 1 175 ? 8.304 -15.126 -22.024 1.00 81.69 175 SER A C 1
ATOM 1271 O O . SER A 1 175 ? 9.498 -14.812 -22.104 1.00 81.69 175 SER A O 1
ATOM 1273 N N . VAL A 1 176 ? 7.502 -14.669 -21.066 1.00 87.31 176 VAL A N 1
ATOM 1274 C CA . VAL A 1 176 ? 7.967 -13.883 -19.920 1.00 87.31 176 VAL A CA 1
ATOM 1275 C C . VAL A 1 176 ? 7.731 -14.694 -18.661 1.00 87.31 176 VAL A C 1
ATOM 1277 O O . VAL A 1 176 ? 6.600 -15.061 -18.360 1.00 87.31 176 VAL A O 1
ATOM 1280 N N . THR A 1 177 ? 8.791 -14.947 -17.909 1.00 89.25 177 THR A N 1
ATOM 1281 C CA . THR A 1 177 ? 8.729 -15.678 -16.645 1.00 89.25 177 THR A CA 1
ATOM 1282 C C . THR A 1 177 ? 8.994 -14.716 -15.501 1.00 89.25 177 THR A C 1
ATOM 1284 O O . THR A 1 177 ? 10.016 -14.031 -15.489 1.00 89.25 177 THR A O 1
ATOM 1287 N N . VAL A 1 178 ? 8.075 -14.676 -14.544 1.00 91.94 178 VAL A N 1
ATOM 1288 C CA . VAL A 1 178 ? 8.163 -13.876 -13.324 1.00 91.94 178 VAL A CA 1
ATOM 1289 C C . VAL A 1 178 ? 8.270 -14.827 -12.141 1.00 91.94 178 VAL A C 1
ATOM 1291 O O . VAL A 1 178 ? 7.417 -15.692 -11.958 1.00 91.94 178 VAL A O 1
ATOM 1294 N N . GLU A 1 179 ? 9.319 -14.662 -11.347 1.00 91.19 179 GLU A N 1
ATOM 1295 C CA . GLU A 1 179 ? 9.539 -15.398 -10.106 1.00 91.19 179 GLU A CA 1
ATOM 1296 C C . GLU A 1 179 ? 9.472 -14.428 -8.927 1.00 91.19 179 GLU A C 1
ATOM 1298 O O . GLU A 1 179 ? 10.187 -13.424 -8.927 1.00 91.19 179 GLU A O 1
ATOM 1303 N N . VAL A 1 180 ? 8.612 -14.708 -7.944 1.00 91.69 180 VAL A N 1
ATOM 1304 C CA . VAL A 1 180 ? 8.433 -13.897 -6.728 1.00 91.69 180 VAL A CA 1
ATOM 1305 C C . VAL A 1 180 ? 8.226 -14.826 -5.538 1.00 91.69 180 VAL A C 1
ATOM 1307 O O . VAL A 1 180 ? 7.297 -15.630 -5.536 1.00 91.69 180 VAL A O 1
ATOM 1310 N N . GLY A 1 181 ? 9.072 -14.713 -4.510 1.00 83.62 181 GLY A N 1
ATOM 1311 C CA . GLY A 1 181 ? 8.876 -15.434 -3.243 1.00 83.62 181 GLY A CA 1
ATOM 1312 C C . GLY A 1 181 ? 8.777 -16.963 -3.373 1.00 83.62 181 GLY A C 1
ATOM 1313 O O . GLY A 1 181 ? 8.057 -17.585 -2.601 1.00 83.62 181 GLY A O 1
ATOM 1314 N N . GLY A 1 182 ? 9.454 -17.562 -4.361 1.00 82.00 182 GLY A N 1
ATOM 1315 C CA . GLY A 1 182 ? 9.404 -19.004 -4.642 1.00 82.00 182 GLY A CA 1
ATOM 1316 C C . GLY A 1 182 ? 8.248 -19.453 -5.546 1.00 82.00 182 GLY A C 1
ATOM 1317 O O . GLY A 1 182 ? 8.198 -20.619 -5.930 1.00 82.00 182 GLY A O 1
ATOM 1318 N N . HIS A 1 183 ? 7.345 -18.548 -5.933 1.00 89.06 183 HIS A N 1
ATOM 1319 C CA . HIS A 1 183 ? 6.321 -18.802 -6.946 1.00 89.06 183 HIS A CA 1
ATOM 1320 C C . HIS A 1 183 ? 6.809 -18.375 -8.331 1.00 89.06 183 HIS A C 1
ATOM 1322 O O . HIS A 1 183 ? 7.451 -17.333 -8.471 1.00 89.06 183 HIS A O 1
ATOM 1328 N N . GLN A 1 184 ? 6.460 -19.149 -9.360 1.00 88.56 184 GLN A N 1
ATOM 1329 C CA . GLN A 1 184 ? 6.845 -18.895 -10.747 1.00 88.56 184 GLN A CA 1
ATOM 1330 C C . GLN A 1 184 ? 5.609 -18.830 -11.646 1.00 88.56 184 GLN A C 1
ATOM 1332 O O . GLN A 1 184 ? 4.782 -19.741 -11.649 1.00 88.56 184 GLN A O 1
ATOM 1337 N N . VAL A 1 185 ? 5.510 -17.767 -12.442 1.00 89.44 185 VAL A N 1
ATOM 1338 C CA . VAL A 1 185 ? 4.459 -17.582 -13.446 1.00 89.44 185 VAL A CA 1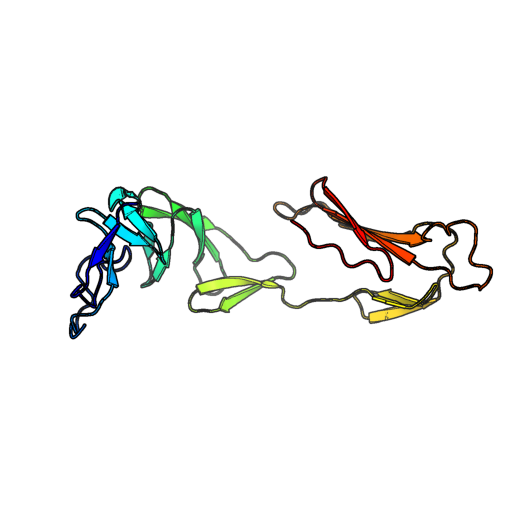
ATOM 1339 C C . VAL A 1 185 ? 5.109 -17.349 -14.800 1.00 89.44 185 VAL A C 1
ATOM 1341 O O . VAL A 1 185 ? 5.902 -16.423 -14.958 1.00 89.44 185 VAL A O 1
ATOM 1344 N N . THR A 1 186 ? 4.754 -18.164 -15.792 1.00 86.56 186 THR A N 1
ATOM 1345 C CA . THR A 1 186 ? 5.210 -17.990 -17.175 1.00 86.56 186 THR A CA 1
ATOM 1346 C C . THR A 1 186 ? 4.046 -17.567 -18.058 1.00 86.56 186 THR A C 1
ATOM 1348 O O . THR A 1 186 ? 3.043 -18.268 -18.181 1.00 86.56 186 THR A O 1
ATOM 1351 N N . MET A 1 187 ? 4.201 -16.407 -18.683 1.00 85.94 187 MET A N 1
ATOM 1352 C CA . MET A 1 187 ? 3.262 -15.818 -19.625 1.00 85.94 187 MET A CA 1
ATOM 1353 C C . MET A 1 187 ? 3.713 -16.132 -21.048 1.00 85.94 187 MET A C 1
ATOM 1355 O O . MET A 1 187 ? 4.866 -15.886 -21.413 1.00 85.94 187 MET A O 1
ATOM 1359 N N . TRP A 1 188 ? 2.787 -16.653 -21.850 1.00 82.00 188 TRP A N 1
ATOM 1360 C CA . TRP A 1 188 ? 3.009 -17.011 -23.248 1.00 82.00 188 TRP A CA 1
ATOM 1361 C C . TRP A 1 188 ? 2.207 -16.077 -24.157 1.00 82.00 188 TRP A C 1
ATOM 1363 O O . TRP A 1 188 ? 1.094 -15.685 -23.793 1.00 82.00 188 TRP A O 1
ATOM 1373 N N . PRO A 1 189 ? 2.722 -15.726 -25.345 1.00 76.25 189 PRO A N 1
ATOM 1374 C CA . PRO A 1 189 ? 1.984 -14.901 -26.295 1.00 76.25 189 PRO A CA 1
ATOM 1375 C C . PRO A 1 189 ? 0.624 -15.521 -26.631 1.00 76.25 189 PRO A C 1
ATOM 1377 O O . PRO A 1 189 ? 0.538 -16.702 -26.951 1.00 76.25 189 PRO A O 1
ATOM 1380 N N . GLY A 1 190 ? -0.446 -14.728 -26.538 1.00 71.56 190 GLY A N 1
ATOM 1381 C CA . GLY A 1 190 ? -1.805 -15.165 -26.882 1.00 71.56 190 GLY A CA 1
ATOM 1382 C C . GLY A 1 190 ? -2.490 -16.092 -25.868 1.00 71.56 190 GLY A C 1
ATOM 1383 O O . GLY A 1 190 ? -3.656 -16.421 -26.067 1.00 71.56 190 GLY A O 1
ATOM 1384 N N . VAL A 1 191 ? -1.830 -16.479 -24.771 1.00 70.31 191 VAL A N 1
ATOM 1385 C CA . VAL A 1 191 ? -2.439 -17.307 -23.718 1.00 70.31 191 VAL A CA 1
ATOM 1386 C C . VAL A 1 191 ? -2.927 -16.412 -22.582 1.00 70.31 191 VAL A C 1
ATOM 1388 O O . VAL A 1 191 ? -2.136 -15.749 -21.915 1.00 70.31 191 VAL A O 1
ATOM 1391 N N . THR A 1 192 ? -4.239 -16.390 -22.346 1.00 58.81 192 THR A N 1
ATOM 1392 C CA . THR A 1 192 ? -4.847 -15.702 -21.197 1.00 58.81 192 THR A CA 1
ATOM 1393 C C . THR A 1 192 ? -5.174 -16.730 -20.118 1.00 58.81 192 THR A C 1
ATOM 1395 O O . THR A 1 192 ? -6.103 -17.519 -20.272 1.00 58.81 192 THR A O 1
ATOM 1398 N N . SER A 1 193 ? -4.421 -16.729 -19.019 1.00 54.84 193 SER A N 1
ATOM 1399 C CA . SER A 1 193 ? -4.693 -17.586 -17.859 1.00 54.84 193 SER A CA 1
ATOM 1400 C C . SER A 1 193 ? -5.333 -16.754 -16.750 1.00 54.84 193 SER A C 1
ATOM 1402 O O . SER A 1 193 ? -4.825 -15.687 -16.410 1.00 54.84 193 SER A O 1
ATOM 1404 N N . LYS A 1 194 ? -6.441 -17.228 -16.169 1.00 40.19 194 LYS A N 1
ATOM 1405 C CA . LYS A 1 194 ? -6.982 -16.663 -14.925 1.00 40.19 194 LYS A CA 1
ATOM 1406 C C . LYS A 1 194 ? -6.188 -17.250 -13.759 1.00 40.19 194 LYS A C 1
ATOM 1408 O O . LYS A 1 194 ? -6.117 -18.469 -13.640 1.00 40.19 194 LYS A O 1
ATOM 1413 N N . VAL A 1 195 ? -5.580 -16.398 -12.938 1.00 47.19 195 VAL A N 1
ATOM 1414 C CA . VAL A 1 195 ? -5.068 -16.820 -11.627 1.00 47.19 195 VAL A CA 1
ATOM 1415 C C . VAL A 1 195 ? -6.298 -17.113 -10.769 1.00 47.19 195 VAL A C 1
ATOM 1417 O O . VAL A 1 195 ? -7.188 -16.263 -10.692 1.00 47.19 195 VAL A O 1
ATOM 1420 N N . GLN A 1 196 ? -6.395 -18.340 -10.261 1.00 32.12 196 GLN A N 1
ATOM 1421 C CA . GLN A 1 196 ? -7.523 -18.829 -9.469 1.00 32.12 196 GLN A CA 1
ATOM 1422 C C . GLN A 1 196 ? -7.288 -18.573 -7.984 1.00 32.12 196 GLN A C 1
ATOM 1424 O O . GLN A 1 196 ? -6.116 -18.700 -7.561 1.00 32.12 196 GLN A O 1
#

pLDDT: mean 82.03, std 13.59, range [32.12, 95.44]